Protein AF-A0A2G6C6U7-F1 (afdb_monomer)

pLDDT: mean 86.03, std 9.96, range [40.44, 96.25]

Mean predicted aligned error: 5.64 Å

Foldseek 3Di:
DDDLAPVLLVVCVCLVCVLVVCPVVLVVLLVLQQQAFDQFQAADPPQCLRSVRGSNSLLSQLLSQLQVVCVLQVADSSLLNLLSSPLCSQAFANGPLQPVVQNQCLVCQLVVLVPPDPVNSVCSVLSSCLSVVDDDDPHLSSLSSSLSSLLSCLQQNVLCVCLSLLADLVLCPPFDALNSVLCPPPVNLVLSLVLNCCVPPVVNNVVNSNSSSVSSSVSVVCVCVVVVVSPDHSRPSSVVSVVRSVSCCVRPCPPRSCCLRCVQFQVSVLSNVLLVVLCVQPNSVVSSVVRSVDHSHCVLVVSVVSPDDPVSSVSRHTDSPCSNVVSVHDGSD

Secondary structure (DSSP, 8-state):
-----HHHHHGGGSHHHHHTTT-HHHHHHHHHTTSSBSSS----SS-GGGGGGBHHHHHHHHHHHHHHHHHHHT--HHHHHHHHHHTTTTPPTTTHHHHTTT--HHHHHHHHHHTS-HHHHTTHHHHHHHHTT----S-HHHHHHHHHHHHHHHHHHHHIIIIIS-B-GGGGTT--SHHHHHHTSHHHHHHHHHHHHHHHTT--HHHHHHHHHHHHHHHHHHHHHHTTGGG--HHHHHHHHHHHHHHHIIIIIIIIIHHIIIIIIS-HHHHHHHHHHHHHHH-HHHHHHHHHH--TTTHHHHHHHTT--HHHHHTTS---TTHHHHHTS-B--

Sequence (333 aa):
MRDYSFDSLNLLAEAPTIVFASDSEVMSRIERLKRITGFATAYDENDQCFRVFARFDHVQRVAWIARQFAELIGAPVDETLKYVWLHDINRWAFSHNSEIGNYSQSEDISRYFEELPEDVAHYSSDLKSFHEKKLPGPNASYDVALAADMLAGMLEDPLMLIGGLNVSPDFLEGTEGFGVDHYCDPERIVALKELAKFLHLNGDVERFRHLFAEQFTDAFRSFTELYNVSSFESTDYYRLIAEKTEAFKQSVLRPRIFPVNNELVSNASAIKEIVKDLKQTLGEVKVRDLMLEVDDQSAPERFLAEGIDQLRVDAIKPKIDGIATALGVDPLV

Nearest PDB structures (foldseek):
  2dqb-assembly1_A  TM=5.044E-01  e=1.475E-04  Thermus thermophilus HB8
  7eiv-assembly1_C  TM=3.716E-01  e=2.438E-02  Escherichia coli K-12
  2pjq-assembly1_B  TM=4.017E-01  e=1.849E-01  Lactiplantibacillus plantarum WCFS1
  2pjq-assembly1_C  TM=3.973E-01  e=1.929E-01  Lactiplantibacillus plantarum WCFS1

Solvent-accessible surface area (backbone atoms only — not comparable to full-atom values): 17683 Å² total; per-residue (Å²): 132,86,87,78,53,68,70,63,52,58,59,43,75,55,41,62,53,69,73,53,72,65,44,66,64,64,49,54,44,48,58,44,24,56,44,19,22,66,71,40,36,46,53,57,97,85,49,68,69,46,59,76,28,11,37,37,64,52,42,39,50,20,37,48,46,21,43,57,48,15,67,70,70,69,32,57,46,73,62,17,44,49,49,35,64,54,68,66,49,78,51,39,32,40,25,72,44,46,25,69,98,71,56,48,64,46,79,48,33,54,67,62,26,70,78,43,61,73,94,57,30,72,51,28,70,59,48,25,37,53,67,67,66,64,80,85,74,97,47,59,26,56,54,36,24,50,41,17,46,49,46,39,52,46,52,42,52,58,50,44,43,31,28,69,47,31,26,35,60,72,80,54,62,95,46,60,37,72,44,49,64,55,56,63,33,76,80,44,43,56,57,41,39,54,32,19,36,28,43,79,74,66,65,35,53,68,62,23,52,52,49,49,46,52,53,46,47,51,51,50,50,52,51,40,60,76,68,46,50,92,77,53,56,82,70,52,52,42,53,52,48,53,51,52,37,51,46,25,39,67,50,34,40,60,77,52,49,45,52,46,26,38,61,58,24,19,25,24,70,46,39,40,52,51,54,53,50,43,30,74,73,63,33,62,69,53,41,53,56,48,32,62,70,39,26,34,69,53,36,57,64,51,40,44,76,72,68,48,57,67,74,58,54,60,51,36,50,43,38,67,77,61,43,16,59,76,71,74,43,61,52,54,108

Structure (mmCIF, N/CA/C/O backbone):
data_AF-A0A2G6C6U7-F1
#
_entry.id   AF-A0A2G6C6U7-F1
#
loop_
_atom_site.group_PDB
_atom_site.id
_atom_site.type_symbol
_atom_site.label_atom_id
_atom_site.label_alt_id
_atom_site.label_comp_id
_atom_site.label_asym_id
_atom_site.label_entity_id
_atom_site.label_seq_id
_atom_site.pdbx_PDB_ins_code
_atom_site.Cartn_x
_atom_site.Cartn_y
_atom_site.Cartn_z
_atom_site.occupancy
_atom_site.B_iso_or_equiv
_atom_site.auth_seq_id
_atom_site.auth_comp_id
_atom_site.auth_asym_id
_atom_site.auth_atom_id
_atom_site.pdbx_PDB_model_num
ATOM 1 N N . MET A 1 1 ? 4.374 -4.902 -29.438 1.00 40.44 1 MET A N 1
ATOM 2 C CA . MET A 1 1 ? 3.794 -3.868 -28.558 1.00 40.44 1 MET A CA 1
ATOM 3 C C . MET A 1 1 ? 3.426 -4.603 -27.281 1.00 40.44 1 MET A C 1
ATOM 5 O O . MET A 1 1 ? 2.713 -5.590 -27.401 1.00 40.44 1 MET A O 1
ATOM 9 N N . ARG A 1 2 ? 4.043 -4.282 -26.135 1.00 52.94 2 ARG A N 1
ATOM 10 C CA . ARG A 1 2 ? 3.711 -4.957 -24.867 1.00 52.94 2 ARG A CA 1
ATOM 11 C C . ARG A 1 2 ? 2.286 -4.560 -24.482 1.00 52.94 2 ARG A C 1
ATOM 13 O O . ARG A 1 2 ? 1.935 -3.392 -24.638 1.00 52.94 2 ARG A O 1
ATOM 20 N N . ASP A 1 3 ? 1.474 -5.536 -24.093 1.00 51.69 3 ASP A N 1
ATOM 21 C CA . ASP A 1 3 ? 0.102 -5.289 -23.665 1.00 51.69 3 ASP A CA 1
ATOM 22 C C . ASP A 1 3 ? 0.129 -4.769 -22.226 1.00 51.69 3 ASP A C 1
ATOM 24 O O . ASP A 1 3 ? 0.528 -5.479 -21.306 1.00 51.69 3 ASP A O 1
ATOM 28 N N . TYR A 1 4 ? -0.242 -3.502 -22.065 1.00 55.69 4 TYR A N 1
ATOM 29 C CA . TYR A 1 4 ? -0.380 -2.834 -20.776 1.00 55.69 4 TYR A CA 1
ATOM 30 C C . TYR A 1 4 ? -1.872 -2.621 -20.446 1.00 55.69 4 TYR A C 1
ATOM 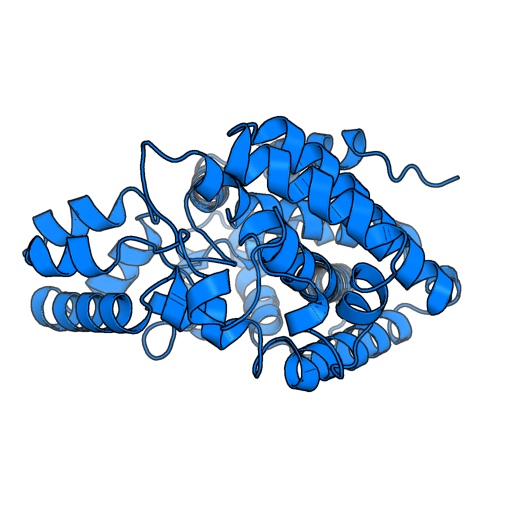32 O O . TYR A 1 4 ? -2.229 -1.628 -19.832 1.00 55.69 4 TYR A O 1
ATOM 40 N N . SER A 1 5 ? -2.785 -3.469 -20.927 1.00 58.03 5 SER A N 1
ATOM 41 C CA . SER A 1 5 ? -4.227 -3.278 -20.714 1.00 58.03 5 SER A CA 1
ATOM 42 C C . SER A 1 5 ? -4.671 -3.536 -19.267 1.00 58.03 5 SER A C 1
ATOM 44 O O . SER A 1 5 ? -4.074 -4.332 -18.543 1.00 58.03 5 SER A O 1
ATOM 46 N N . PHE A 1 6 ? -5.777 -2.906 -18.863 1.00 53.91 6 PHE A N 1
ATOM 47 C CA . PHE A 1 6 ? -6.470 -3.156 -17.591 1.00 53.91 6 PHE A CA 1
ATOM 48 C C . PHE A 1 6 ? -6.836 -4.635 -17.382 1.00 53.91 6 PHE A C 1
ATOM 50 O O . PHE A 1 6 ? -6.730 -5.158 -16.272 1.00 53.91 6 PHE A O 1
ATOM 57 N N . ASP A 1 7 ? -7.201 -5.337 -18.456 1.00 58.19 7 ASP A N 1
ATOM 58 C CA . ASP A 1 7 ? -7.536 -6.762 -18.400 1.00 58.19 7 ASP A CA 1
ATOM 59 C C . ASP A 1 7 ? -6.343 -7.602 -17.908 1.00 58.19 7 ASP A C 1
ATOM 61 O O . ASP A 1 7 ? -6.530 -8.594 -17.203 1.00 58.19 7 ASP A O 1
ATOM 65 N N . SER A 1 8 ? -5.104 -7.157 -18.163 1.00 57.31 8 SER A N 1
ATOM 66 C CA . SER A 1 8 ? -3.888 -7.799 -17.641 1.00 57.31 8 SER A CA 1
ATOM 67 C C . SER A 1 8 ? -3.679 -7.628 -16.128 1.00 57.31 8 SER A C 1
ATOM 69 O O . SER A 1 8 ? -3.072 -8.501 -15.507 1.00 57.31 8 SER A O 1
ATOM 71 N N . LEU A 1 9 ? -4.204 -6.556 -15.518 1.00 58.47 9 LEU A N 1
ATOM 72 C CA . LEU A 1 9 ? -4.188 -6.340 -14.063 1.00 58.47 9 LEU A CA 1
ATOM 73 C C . LEU A 1 9 ? -5.212 -7.243 -13.359 1.00 58.47 9 LEU A C 1
ATOM 75 O O . LEU A 1 9 ? -4.893 -7.854 -12.340 1.00 58.47 9 LEU A O 1
ATOM 79 N N . ASN A 1 10 ? -6.405 -7.409 -13.938 1.00 57.75 10 ASN A N 1
ATOM 80 C CA . ASN A 1 10 ? -7.436 -8.297 -13.388 1.00 57.75 10 ASN A CA 1
ATOM 81 C C . ASN A 1 10 ? -7.066 -9.783 -13.482 1.00 57.75 10 ASN A C 1
ATOM 83 O O . ASN A 1 10 ? -7.393 -10.546 -12.574 1.00 57.75 10 ASN A O 1
ATOM 87 N N . LEU A 1 11 ? -6.320 -10.194 -14.514 1.00 52.78 11 LEU A N 1
ATOM 88 C CA . LEU A 1 11 ? -5.792 -11.562 -14.629 1.00 52.78 11 LEU A CA 1
ATOM 89 C C . LEU A 1 11 ? -4.853 -11.948 -13.470 1.00 52.78 11 LEU A C 1
ATOM 91 O O . LEU A 1 11 ? -4.656 -13.132 -13.207 1.00 52.78 11 LEU A O 1
ATOM 95 N N . LEU A 1 12 ? -4.298 -10.972 -12.743 1.00 58.59 12 LEU A N 1
ATOM 96 C CA . LEU A 1 12 ? -3.452 -11.231 -11.577 1.00 58.59 12 LEU A CA 1
ATOM 97 C C . LEU A 1 12 ? -4.250 -11.459 -10.288 1.00 58.59 12 LEU A C 1
ATOM 99 O O . LEU A 1 12 ? -3.669 -11.911 -9.308 1.00 58.59 12 LEU A O 1
ATOM 103 N N . ALA A 1 13 ? -5.568 -11.231 -10.270 1.00 57.44 13 ALA A N 1
ATOM 104 C CA . ALA A 1 13 ? -6.419 -11.631 -9.141 1.00 57.44 13 ALA A CA 1
ATOM 105 C C . ALA A 1 13 ? -6.431 -13.156 -8.933 1.00 57.44 13 ALA A C 1
ATOM 107 O O . ALA A 1 13 ? -6.574 -13.626 -7.807 1.00 57.44 13 ALA A O 1
ATOM 108 N N . GLU A 1 14 ? -6.243 -13.916 -10.014 1.00 58.53 14 GLU A N 1
ATOM 109 C CA . GLU A 1 14 ? -6.142 -15.379 -10.009 1.00 58.53 14 GLU A CA 1
ATOM 110 C C . GLU A 1 14 ? -4.682 -15.866 -9.932 1.00 58.53 14 GLU A C 1
ATOM 112 O O . GLU A 1 14 ? -4.425 -17.056 -9.790 1.00 58.53 14 GLU A O 1
ATOM 117 N N . ALA A 1 15 ? -3.692 -14.968 -9.986 1.00 63.28 15 ALA A N 1
ATOM 118 C CA . ALA A 1 15 ? -2.283 -15.359 -9.929 1.00 63.28 15 ALA A CA 1
ATOM 119 C C . ALA A 1 15 ? -1.894 -16.118 -8.644 1.00 63.28 15 ALA A C 1
ATOM 121 O O . ALA A 1 15 ? -1.116 -17.064 -8.760 1.00 63.28 15 ALA A O 1
ATOM 122 N N . PRO A 1 16 ? -2.423 -15.807 -7.443 1.00 63.91 16 PRO A N 1
ATOM 123 C CA . PRO A 1 16 ? -2.076 -16.565 -6.243 1.00 63.91 16 PRO A CA 1
ATOM 124 C C . PRO A 1 16 ? -2.450 -18.050 -6.334 1.00 63.91 16 PRO A C 1
ATOM 126 O O . PRO A 1 16 ? -1.661 -18.907 -5.938 1.00 63.91 16 PRO A O 1
ATOM 129 N N . THR A 1 17 ? -3.613 -18.381 -6.909 1.00 61.44 17 THR A N 1
ATOM 130 C CA . THR A 1 17 ? -4.053 -19.781 -7.041 1.00 61.44 17 THR A CA 1
ATOM 131 C C . THR A 1 17 ? -3.201 -20.553 -8.045 1.00 61.44 17 THR A C 1
ATOM 133 O O . THR A 1 17 ? -2.995 -21.755 -7.875 1.00 61.44 17 THR A O 1
ATOM 136 N N . ILE A 1 18 ? -2.663 -19.858 -9.050 1.00 60.34 18 ILE A N 1
ATOM 137 C CA . ILE A 1 18 ? -1.733 -20.410 -10.040 1.00 60.34 18 ILE A CA 1
ATOM 138 C C . ILE A 1 18 ? -0.340 -20.613 -9.427 1.00 60.34 18 ILE A C 1
ATOM 140 O O . ILE A 1 18 ? 0.281 -21.649 -9.650 1.00 60.34 18 ILE A O 1
ATOM 144 N N . VAL A 1 19 ? 0.140 -19.652 -8.634 1.00 72.62 19 VAL A N 1
ATOM 145 C CA . VAL A 1 19 ? 1.506 -19.639 -8.087 1.00 72.62 19 VAL A CA 1
ATOM 146 C C . VAL A 1 19 ? 1.672 -20.583 -6.888 1.00 72.62 19 VAL A C 1
ATOM 148 O O . VAL A 1 19 ? 2.714 -21.224 -6.769 1.00 72.62 19 VAL A O 1
ATOM 151 N N . PHE A 1 20 ? 0.654 -20.711 -6.031 1.00 76.44 20 PHE A N 1
ATOM 152 C CA . PHE A 1 20 ? 0.698 -21.530 -4.806 1.00 76.44 20 PHE A CA 1
ATOM 153 C C . PHE A 1 20 ? -0.151 -22.810 -4.883 1.00 76.44 20 PHE A C 1
ATOM 155 O O . PHE A 1 20 ? -0.454 -23.417 -3.861 1.00 76.44 20 PHE A O 1
ATOM 162 N N . ALA A 1 21 ? -0.570 -23.221 -6.086 1.00 64.81 21 ALA A N 1
ATOM 163 C CA . ALA A 1 21 ? -1.226 -24.507 -6.358 1.00 64.81 21 ALA A CA 1
ATOM 164 C C . ALA A 1 21 ? -2.388 -24.891 -5.405 1.00 64.81 21 ALA A C 1
ATOM 166 O O . ALA A 1 21 ? -2.585 -26.065 -5.099 1.00 64.81 21 ALA A O 1
ATOM 167 N N . SER A 1 22 ? -3.213 -23.919 -4.997 1.00 63.62 22 SER A N 1
ATOM 168 C CA . SER A 1 22 ? -4.341 -24.091 -4.055 1.00 63.62 22 SER A CA 1
ATOM 169 C C . SER A 1 22 ? -3.969 -24.422 -2.602 1.00 63.62 22 SER A C 1
ATOM 171 O O . SER A 1 22 ? -4.806 -24.985 -1.892 1.00 63.62 22 SER A O 1
ATOM 173 N N . ASP A 1 23 ? -2.772 -24.059 -2.129 1.00 76.94 23 ASP A N 1
ATOM 174 C CA . ASP A 1 23 ? -2.468 -24.134 -0.697 1.00 76.94 23 ASP A CA 1
ATOM 175 C C . ASP A 1 23 ? -3.451 -23.264 0.103 1.00 76.94 23 ASP A C 1
ATOM 177 O O . ASP A 1 23 ? -3.427 -22.031 0.043 1.00 76.94 23 ASP A O 1
ATOM 181 N N . SER A 1 24 ? -4.367 -23.914 0.823 1.00 79.62 24 SER A N 1
ATOM 182 C CA . SER A 1 24 ? -5.481 -23.227 1.475 1.00 79.62 24 SER A CA 1
ATOM 183 C C . SER A 1 24 ? -5.023 -22.266 2.565 1.00 79.62 24 SER A C 1
ATOM 185 O O . SER A 1 24 ? -5.715 -21.285 2.833 1.00 79.62 24 SER A O 1
ATOM 187 N N . GLU A 1 25 ? -3.879 -22.536 3.195 1.00 86.06 25 GLU A N 1
ATOM 188 C CA . GLU A 1 25 ? -3.376 -21.704 4.277 1.00 86.06 25 GLU A CA 1
ATOM 189 C C . GLU A 1 25 ? -2.766 -20.418 3.727 1.00 86.06 25 GLU A C 1
ATOM 191 O O . GLU A 1 25 ? -3.212 -19.328 4.091 1.00 86.06 25 GLU A O 1
ATOM 196 N N . VAL A 1 26 ? -1.832 -20.524 2.779 1.00 88.31 26 VAL A N 1
ATOM 197 C CA . VAL A 1 26 ? -1.207 -19.356 2.132 1.00 88.31 26 VAL A CA 1
ATOM 198 C C . VAL A 1 26 ? -2.268 -18.491 1.458 1.00 88.31 26 VAL A C 1
ATOM 200 O O . VAL A 1 26 ? -2.291 -17.270 1.635 1.00 88.31 26 VAL A O 1
ATOM 203 N N . MET A 1 27 ? -3.211 -19.124 0.756 1.00 88.06 27 MET A N 1
ATOM 204 C CA . MET A 1 27 ? -4.332 -18.427 0.131 1.00 88.06 27 MET A CA 1
ATOM 205 C C . MET A 1 27 ? -5.201 -17.704 1.159 1.00 88.06 27 MET A C 1
ATOM 207 O O . MET A 1 27 ? -5.553 -16.550 0.936 1.00 88.06 27 MET A O 1
ATOM 211 N N . SER A 1 28 ? -5.502 -18.318 2.307 1.00 88.31 28 SER A N 1
ATOM 212 C CA . SER A 1 28 ? -6.254 -17.646 3.372 1.00 88.31 28 SER A CA 1
ATOM 213 C C . SER A 1 28 ? -5.522 -16.415 3.912 1.00 88.31 28 SER A C 1
ATOM 215 O O . SER A 1 28 ? -6.171 -15.422 4.247 1.00 88.31 28 SER A O 1
ATOM 217 N N . ARG A 1 29 ? -4.186 -16.450 4.008 1.00 90.38 29 ARG A N 1
ATOM 218 C CA . ARG A 1 29 ? -3.394 -15.292 4.450 1.00 90.38 29 ARG A CA 1
ATOM 219 C C . ARG A 1 29 ? -3.366 -14.182 3.395 1.00 90.38 29 ARG A C 1
ATOM 221 O O . ARG A 1 29 ? -3.512 -13.016 3.750 1.00 90.38 29 ARG A O 1
ATOM 228 N N . ILE A 1 30 ? -3.253 -14.530 2.112 1.00 91.25 30 ILE A N 1
ATOM 229 C CA . ILE A 1 30 ? -3.336 -13.570 0.997 1.00 91.25 30 ILE A CA 1
ATOM 230 C C . ILE A 1 30 ? -4.731 -12.932 0.926 1.00 91.25 30 ILE A C 1
ATOM 232 O O . ILE A 1 30 ? -4.851 -11.716 0.790 1.00 91.25 30 ILE A O 1
ATOM 236 N N . GLU A 1 31 ? -5.797 -13.721 1.068 1.00 89.12 31 GLU A N 1
ATOM 237 C CA . GLU A 1 31 ? -7.180 -13.231 1.053 1.00 89.12 31 GLU A CA 1
ATOM 238 C C . GLU A 1 31 ? -7.457 -12.232 2.185 1.00 89.12 31 GLU A C 1
ATOM 240 O O . GLU A 1 31 ? -8.196 -11.266 1.980 1.00 89.12 31 GLU A O 1
ATOM 245 N N . ARG A 1 32 ? -6.804 -12.387 3.347 1.00 91.12 32 ARG A N 1
ATOM 246 C CA . ARG A 1 32 ? -6.883 -11.416 4.452 1.00 91.12 32 ARG A CA 1
ATOM 247 C C . ARG A 1 32 ? -6.466 -10.007 4.018 1.00 91.12 32 ARG A C 1
ATOM 249 O O . ARG A 1 32 ? -7.051 -9.029 4.477 1.00 91.12 32 ARG A O 1
ATOM 256 N N . LEU A 1 33 ? -5.527 -9.875 3.075 1.00 91.88 33 LEU A N 1
ATOM 257 C CA . LEU A 1 33 ? -5.077 -8.573 2.562 1.00 91.88 33 LEU A CA 1
ATOM 258 C C . LEU A 1 33 ? -6.185 -7.784 1.849 1.00 91.88 33 LEU A C 1
ATOM 260 O O . LEU A 1 33 ? -6.053 -6.573 1.683 1.00 91.88 33 LEU A O 1
ATOM 264 N N . LYS A 1 34 ? -7.294 -8.425 1.448 1.00 89.50 34 LYS A N 1
ATOM 265 C CA . LYS A 1 34 ? -8.469 -7.725 0.892 1.00 89.50 34 LYS A CA 1
ATOM 266 C C . LYS A 1 34 ? -9.193 -6.871 1.931 1.00 89.50 34 LYS A C 1
ATOM 268 O O . LYS A 1 34 ? -10.004 -6.026 1.562 1.00 89.50 34 LYS A O 1
ATOM 273 N N . ARG A 1 35 ? -8.929 -7.123 3.214 1.00 90.56 35 ARG A N 1
ATOM 274 C CA . ARG A 1 35 ? -9.558 -6.466 4.364 1.00 90.56 35 ARG A CA 1
ATOM 275 C C . ARG A 1 35 ? -8.549 -5.793 5.292 1.00 90.56 35 ARG A C 1
ATOM 277 O O . ARG A 1 35 ? -8.941 -5.262 6.322 1.00 90.56 35 ARG A O 1
ATOM 284 N N . ILE A 1 36 ? -7.269 -5.800 4.924 1.00 90.88 36 ILE A N 1
ATOM 285 C CA . ILE A 1 36 ? -6.238 -4.984 5.565 1.00 90.88 36 ILE A CA 1
ATOM 286 C C . ILE A 1 36 ? -5.956 -3.809 4.646 1.00 90.88 36 ILE A C 1
ATOM 288 O O . ILE A 1 36 ? -5.621 -3.994 3.475 1.00 90.88 36 ILE A O 1
ATOM 292 N N . THR A 1 37 ? -6.081 -2.599 5.166 1.00 88.69 37 THR A N 1
ATOM 293 C CA . THR A 1 37 ? -5.846 -1.379 4.399 1.00 88.69 37 THR A CA 1
ATOM 294 C C . THR A 1 37 ? -4.407 -0.891 4.561 1.00 88.69 37 THR A C 1
ATOM 296 O O . THR A 1 37 ? -3.745 -1.130 5.576 1.00 88.69 37 THR A O 1
ATOM 299 N N . GLY A 1 38 ? -3.875 -0.271 3.503 1.00 77.12 38 GLY A N 1
ATOM 300 C CA . GLY A 1 38 ? -2.462 0.099 3.407 1.00 77.12 38 GLY A CA 1
ATOM 301 C C . GLY A 1 38 ? -2.181 1.593 3.324 1.00 77.12 38 GLY A C 1
ATOM 302 O O . GLY A 1 38 ? -1.281 2.072 4.014 1.00 77.12 38 GLY A O 1
ATOM 303 N N . PHE A 1 39 ? -2.946 2.304 2.489 1.00 79.69 39 PHE A N 1
ATOM 304 C CA . PHE A 1 39 ? -2.765 3.736 2.227 1.00 79.69 39 PHE A CA 1
ATOM 305 C C . PHE A 1 39 ? -3.598 4.640 3.134 1.00 79.69 39 PHE A C 1
ATOM 307 O O . PHE A 1 39 ? -3.173 5.740 3.431 1.00 79.69 39 PHE A O 1
ATOM 314 N N . ALA A 1 40 ? -4.782 4.215 3.551 1.00 77.00 40 ALA A N 1
ATOM 315 C CA . ALA A 1 40 ? -5.603 4.912 4.527 1.00 77.00 40 ALA A CA 1
ATOM 316 C C . ALA A 1 40 ? -6.231 3.835 5.394 1.00 77.00 40 ALA A C 1
ATOM 318 O O . ALA A 1 40 ? -6.847 2.923 4.846 1.00 77.00 40 ALA A O 1
ATOM 319 N N . THR A 1 41 ? -6.030 3.895 6.711 1.00 72.44 41 THR A N 1
ATOM 320 C CA . THR A 1 41 ? -6.641 2.927 7.614 1.00 72.44 41 THR A CA 1
ATOM 321 C C . THR A 1 41 ? -8.128 3.166 7.687 1.00 72.44 41 THR A C 1
ATOM 323 O O . THR A 1 41 ? -8.578 4.259 8.027 1.00 72.44 41 THR A O 1
ATOM 326 N N . ALA A 1 42 ? -8.873 2.125 7.360 1.00 69.00 42 ALA A N 1
ATOM 327 C CA . ALA A 1 42 ? -10.241 2.275 6.950 1.00 69.00 42 ALA A CA 1
ATOM 328 C C . ALA A 1 42 ? -11.035 1.019 7.293 1.00 69.00 42 ALA A C 1
ATOM 330 O O . ALA A 1 42 ? -10.707 -0.073 6.831 1.00 69.00 42 ALA A O 1
ATOM 331 N N . TYR A 1 43 ? -12.086 1.174 8.094 1.00 73.12 43 TYR A N 1
ATOM 332 C CA . TYR A 1 43 ? -13.032 0.097 8.334 1.00 73.12 43 TYR A CA 1
ATOM 333 C C . TYR A 1 43 ? -14.448 0.663 8.501 1.00 73.12 43 TYR A C 1
ATOM 335 O O . TYR A 1 43 ? -14.711 1.512 9.351 1.00 73.12 43 TYR A O 1
ATOM 343 N N . ASP A 1 44 ? -15.347 0.184 7.651 1.00 70.44 44 ASP A N 1
ATOM 344 C CA . ASP A 1 44 ? -16.802 0.251 7.776 1.00 70.44 44 ASP A CA 1
ATOM 345 C C . ASP A 1 44 ? -17.345 -0.854 6.867 1.00 70.44 44 ASP A C 1
ATOM 347 O O . ASP A 1 44 ? -16.883 -1.037 5.739 1.00 70.44 44 ASP A O 1
ATOM 351 N N . GLU A 1 45 ? -18.296 -1.628 7.367 1.00 61.50 45 GLU A N 1
ATOM 352 C CA . GLU A 1 45 ? -18.964 -2.668 6.586 1.00 61.50 45 GLU A CA 1
ATOM 353 C C . GLU A 1 45 ? -19.932 -2.083 5.542 1.00 61.50 45 GLU A C 1
ATOM 355 O O . GLU A 1 45 ? -20.266 -2.752 4.563 1.00 61.50 45 GLU A O 1
ATOM 360 N N . ASN A 1 46 ? -20.353 -0.829 5.728 1.00 67.50 46 ASN A N 1
ATOM 361 C CA . ASN A 1 46 ? -21.342 -0.154 4.891 1.00 67.50 46 ASN A CA 1
ATOM 362 C C . ASN A 1 46 ? -20.720 0.764 3.832 1.00 67.50 46 ASN A C 1
ATOM 364 O O . ASN A 1 46 ? -21.399 1.110 2.864 1.00 67.50 46 ASN A O 1
ATOM 368 N N . ASP A 1 47 ? -19.447 1.134 3.980 1.00 70.94 47 ASP A N 1
ATOM 369 C CA . ASP A 1 47 ? -18.743 1.992 3.030 1.00 70.94 47 ASP A CA 1
ATOM 370 C C . ASP A 1 47 ? -17.759 1.171 2.189 1.00 70.94 47 ASP A C 1
ATOM 372 O O . ASP A 1 47 ? -16.674 0.757 2.606 1.00 70.94 47 ASP A O 1
ATOM 376 N N . GLN A 1 48 ? -18.164 0.924 0.948 1.00 68.31 48 GLN A N 1
ATOM 377 C CA . GLN A 1 48 ? -17.371 0.150 0.004 1.00 68.31 48 GLN A CA 1
ATOM 378 C C . GLN A 1 48 ? -16.130 0.905 -0.485 1.00 68.31 48 GLN A C 1
ATOM 380 O O . GLN A 1 48 ? -15.233 0.259 -1.036 1.00 68.31 48 GLN A O 1
ATOM 385 N N . CYS A 1 49 ? -16.037 2.223 -0.267 1.00 67.06 49 CYS A N 1
ATOM 386 C CA . CYS A 1 49 ? -14.888 3.026 -0.677 1.00 67.06 49 CYS A CA 1
ATOM 387 C C . CYS A 1 49 ? -13.607 2.534 -0.007 1.00 67.06 49 CYS A C 1
ATOM 389 O O . CYS A 1 49 ? -12.543 2.571 -0.611 1.00 67.06 49 CYS A O 1
ATOM 391 N N . PHE A 1 50 ? -13.700 1.946 1.185 1.00 72.75 50 PHE A N 1
ATOM 392 C CA . PHE A 1 50 ? -12.554 1.373 1.884 1.00 72.75 50 PHE A CA 1
ATOM 393 C C . PHE A 1 50 ? -11.878 0.212 1.145 1.00 72.75 50 PHE A C 1
ATOM 395 O O . PHE A 1 50 ? -10.681 -0.018 1.323 1.00 72.75 50 PHE A O 1
ATOM 402 N N . ARG A 1 51 ? -12.595 -0.469 0.239 1.00 76.69 51 ARG A N 1
ATOM 403 C CA . ARG A 1 51 ? -12.022 -1.539 -0.593 1.00 76.69 51 ARG A CA 1
ATOM 404 C C . ARG A 1 51 ? -10.936 -1.029 -1.539 1.00 76.69 51 ARG A C 1
ATOM 406 O O . ARG A 1 51 ? -10.108 -1.830 -1.954 1.00 76.69 51 ARG A O 1
ATOM 413 N N . VAL A 1 52 ? -10.911 0.269 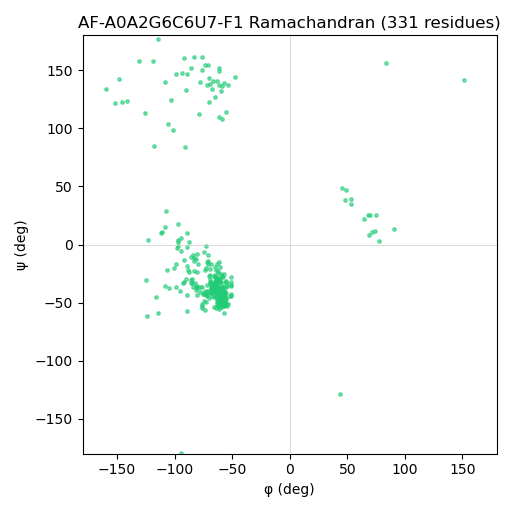-1.861 1.00 84.38 52 VAL A N 1
ATOM 414 C CA . VAL A 1 52 ? -9.888 0.842 -2.752 1.00 84.38 52 VAL A CA 1
ATOM 415 C C . VAL A 1 52 ? -8.519 0.958 -2.079 1.00 84.38 52 VAL A C 1
ATOM 417 O O . VAL A 1 52 ? -7.502 0.972 -2.764 1.00 84.38 52 VAL A O 1
ATOM 420 N N . PHE A 1 53 ? -8.475 0.988 -0.742 1.00 87.69 53 PHE A N 1
ATOM 421 C CA . PHE A 1 53 ? -7.236 1.090 0.039 1.00 87.69 53 PHE A CA 1
ATOM 422 C C . PHE A 1 53 ? -6.689 -0.269 0.485 1.00 87.69 53 PHE A C 1
ATOM 424 O O . PHE A 1 53 ? -5.729 -0.319 1.262 1.00 87.69 53 PHE A O 1
ATOM 431 N N . ALA A 1 54 ? -7.299 -1.366 0.029 1.00 89.75 54 ALA A N 1
ATOM 432 C CA . ALA A 1 54 ? -6.897 -2.713 0.396 1.00 89.75 54 ALA A CA 1
ATOM 433 C C . ALA A 1 54 ? -5.454 -3.004 -0.042 1.00 89.75 54 ALA A C 1
ATOM 435 O O . ALA A 1 54 ? -5.046 -2.716 -1.171 1.00 89.75 54 ALA A O 1
ATOM 436 N N . ARG A 1 55 ? -4.691 -3.649 0.843 1.00 92.00 55 ARG A N 1
ATOM 437 C CA . ARG A 1 55 ? -3.331 -4.125 0.562 1.00 92.00 55 ARG A CA 1
ATOM 438 C C . ARG A 1 55 ? -3.305 -5.114 -0.594 1.00 92.00 55 ARG A C 1
ATOM 440 O O . ARG A 1 55 ? -2.351 -5.117 -1.360 1.00 92.00 55 ARG A O 1
ATOM 447 N N . PHE A 1 56 ? -4.362 -5.905 -0.764 1.00 91.50 56 PHE A N 1
ATOM 448 C CA . PHE A 1 56 ? -4.484 -6.815 -1.901 1.00 91.50 56 PHE A CA 1
ATOM 449 C C . PHE A 1 56 ? -4.372 -6.086 -3.249 1.00 91.50 56 PHE A C 1
ATOM 451 O O . PHE A 1 56 ? -3.593 -6.507 -4.103 1.00 91.50 56 PHE A O 1
ATOM 458 N N . ASP A 1 57 ? -5.072 -4.959 -3.415 1.00 90.00 57 ASP A N 1
ATOM 459 C CA . ASP A 1 57 ? -5.050 -4.185 -4.661 1.00 90.00 57 ASP A CA 1
ATOM 460 C C . ASP A 1 57 ? -3.643 -3.592 -4.912 1.00 90.00 57 ASP A C 1
ATOM 462 O O . ASP A 1 57 ? -3.190 -3.522 -6.056 1.00 90.00 57 ASP A O 1
ATOM 466 N N . HIS A 1 58 ? -2.913 -3.220 -3.850 1.00 93.62 58 HIS A N 1
ATOM 467 C CA . HIS A 1 58 ? -1.493 -2.846 -3.932 1.00 93.62 58 HIS A CA 1
ATOM 468 C C . HIS A 1 58 ? -0.628 -4.015 -4.423 1.00 93.62 58 HIS A C 1
ATOM 470 O O . HIS A 1 58 ? 0.065 -3.881 -5.430 1.00 93.62 58 HIS A O 1
ATOM 476 N N . VAL A 1 59 ? -0.720 -5.189 -3.787 1.00 94.06 59 VAL A N 1
ATOM 477 C CA . VAL A 1 59 ? 0.069 -6.374 -4.170 1.00 94.06 59 VAL A CA 1
ATOM 478 C C . VAL A 1 59 ? -0.189 -6.774 -5.629 1.00 94.06 59 VAL A C 1
ATOM 480 O O . VAL A 1 59 ? 0.749 -7.138 -6.336 1.00 94.06 59 VAL A O 1
ATOM 483 N N . GLN A 1 60 ? -1.420 -6.634 -6.133 1.00 92.25 60 GLN A N 1
ATOM 484 C CA . GLN A 1 60 ? -1.727 -6.858 -7.552 1.00 92.25 60 GLN A CA 1
ATOM 485 C C . GLN A 1 60 ? -0.984 -5.895 -8.485 1.00 92.25 60 GLN A C 1
ATOM 487 O O . GLN A 1 60 ? -0.449 -6.316 -9.514 1.00 92.25 60 GLN A O 1
ATOM 492 N N . ARG A 1 61 ? -0.922 -4.606 -8.136 1.00 93.44 61 ARG A N 1
ATOM 493 C CA . ARG A 1 61 ? -0.174 -3.605 -8.910 1.00 93.44 61 ARG A CA 1
ATOM 494 C C . ARG A 1 61 ? 1.330 -3.862 -8.860 1.00 93.44 61 ARG A C 1
ATOM 496 O O . ARG A 1 61 ? 1.990 -3.780 -9.898 1.00 93.44 61 ARG A O 1
ATOM 503 N N . VAL A 1 62 ? 1.857 -4.259 -7.700 1.00 95.38 62 VAL A N 1
ATOM 504 C CA . VAL A 1 62 ? 3.249 -4.713 -7.562 1.00 95.38 62 VAL A CA 1
ATOM 505 C C . VAL A 1 62 ? 3.504 -5.925 -8.456 1.00 95.38 62 VAL A C 1
ATOM 507 O O . VAL A 1 62 ? 4.482 -5.936 -9.198 1.00 95.38 62 VAL A O 1
ATOM 510 N N . ALA A 1 63 ? 2.610 -6.917 -8.459 1.00 94.19 63 ALA A N 1
ATOM 511 C CA . ALA A 1 63 ? 2.745 -8.132 -9.265 1.00 94.19 63 ALA A CA 1
ATOM 512 C C . ALA A 1 63 ? 2.767 -7.810 -10.760 1.00 94.19 63 ALA A C 1
ATOM 514 O O . ALA A 1 63 ? 3.560 -8.379 -11.514 1.00 94.19 63 ALA A O 1
ATOM 515 N N . TRP A 1 64 ? 1.939 -6.854 -11.180 1.00 93.56 64 TRP A N 1
ATOM 516 C CA . TRP A 1 64 ? 1.915 -6.379 -12.554 1.00 93.56 64 TRP A CA 1
ATOM 517 C C . TRP A 1 64 ? 3.241 -5.727 -12.953 1.00 93.56 64 TRP A C 1
ATOM 519 O O . TRP A 1 64 ? 3.838 -6.152 -13.943 1.00 93.56 64 TRP A O 1
ATOM 529 N N . ILE A 1 65 ? 3.754 -4.773 -12.163 1.00 94.00 65 ILE A N 1
ATOM 530 C CA . ILE A 1 65 ? 5.060 -4.141 -12.426 1.00 94.00 65 ILE A CA 1
ATOM 531 C C . ILE A 1 65 ? 6.173 -5.196 -12.439 1.00 94.00 65 ILE A C 1
ATOM 533 O O . ILE A 1 65 ? 6.995 -5.230 -13.358 1.00 94.00 65 ILE A O 1
ATOM 537 N N . ALA A 1 66 ? 6.184 -6.079 -11.441 1.00 93.62 66 ALA A N 1
ATOM 538 C CA . ALA A 1 66 ? 7.210 -7.096 -11.274 1.00 93.62 66 ALA A CA 1
ATOM 539 C C . ALA A 1 66 ? 7.250 -8.057 -12.464 1.00 93.62 66 ALA A C 1
ATOM 541 O O . ALA A 1 66 ? 8.332 -8.376 -12.949 1.00 93.62 66 ALA A O 1
ATOM 542 N N . ARG A 1 67 ? 6.091 -8.455 -13.002 1.00 93.00 67 ARG A N 1
ATOM 543 C CA . ARG A 1 67 ? 6.014 -9.252 -14.231 1.00 93.00 67 ARG A CA 1
ATOM 544 C C . ARG A 1 67 ? 6.628 -8.518 -15.424 1.00 93.00 67 ARG A C 1
ATOM 546 O O . ARG A 1 67 ? 7.445 -9.108 -16.127 1.00 93.00 67 ARG A O 1
ATOM 553 N N . GLN A 1 68 ? 6.287 -7.243 -15.633 1.00 90.12 68 GLN A N 1
ATOM 554 C CA . GLN A 1 68 ? 6.839 -6.452 -16.745 1.00 90.12 68 GLN A CA 1
ATOM 555 C C . GLN A 1 68 ? 8.367 -6.337 -16.660 1.00 90.12 68 GLN A C 1
ATOM 557 O O . GLN A 1 68 ? 9.062 -6.449 -17.674 1.00 90.12 68 GLN A O 1
ATOM 562 N N . PHE A 1 69 ? 8.902 -6.126 -15.456 1.00 89.94 69 PHE A N 1
ATOM 563 C CA . PHE A 1 69 ? 10.344 -6.060 -15.233 1.00 89.94 69 PHE A CA 1
ATOM 564 C C . PHE A 1 69 ? 11.020 -7.422 -15.344 1.00 89.94 69 PHE A C 1
ATOM 566 O O . PHE A 1 69 ? 12.050 -7.510 -16.009 1.00 89.94 69 PHE A O 1
ATOM 573 N N . ALA A 1 70 ? 10.437 -8.484 -14.789 1.00 91.06 70 ALA A N 1
ATOM 574 C CA . ALA A 1 70 ? 10.972 -9.836 -14.902 1.00 91.06 70 ALA A CA 1
ATOM 575 C C . ALA A 1 70 ? 11.076 -10.275 -16.369 1.00 91.06 70 ALA A C 1
ATOM 577 O O . ALA A 1 70 ? 12.134 -10.734 -16.795 1.00 91.06 70 ALA A O 1
ATOM 578 N N . GLU A 1 71 ? 10.033 -10.041 -17.170 1.00 90.00 71 GLU A N 1
ATOM 579 C CA . GLU A 1 71 ? 10.042 -10.308 -18.614 1.00 90.00 71 GLU A CA 1
ATOM 580 C C . GLU A 1 71 ? 11.070 -9.441 -19.363 1.00 90.00 71 GLU A C 1
ATOM 582 O O . GLU A 1 71 ? 11.706 -9.911 -20.307 1.00 90.00 71 GLU A O 1
ATOM 587 N N . LEU A 1 72 ? 11.259 -8.181 -18.953 1.00 85.88 72 LEU A N 1
ATOM 588 C CA . LEU A 1 72 ? 12.234 -7.277 -19.567 1.00 85.88 72 LEU A CA 1
ATOM 589 C C . LEU A 1 72 ? 13.681 -7.720 -19.319 1.00 85.88 72 LEU A C 1
ATOM 591 O O . LEU A 1 72 ? 14.482 -7.671 -20.249 1.00 85.88 72 LEU A O 1
ATOM 595 N N . ILE A 1 73 ? 14.011 -8.123 -18.091 1.00 84.38 73 ILE A N 1
ATOM 596 C CA . ILE A 1 73 ? 15.392 -8.440 -17.696 1.00 84.38 73 ILE A CA 1
ATOM 597 C C . ILE A 1 73 ? 15.708 -9.942 -17.738 1.00 84.38 73 ILE A C 1
ATOM 599 O O . ILE A 1 73 ? 16.839 -10.339 -17.465 1.00 84.38 73 ILE A O 1
ATOM 603 N N . GLY A 1 74 ? 14.721 -10.783 -18.057 1.00 88.19 74 GLY A N 1
ATOM 604 C CA . GLY A 1 74 ? 14.861 -12.239 -18.096 1.00 88.19 74 GLY A CA 1
ATOM 605 C C . GLY A 1 74 ? 14.911 -12.908 -16.718 1.00 88.19 74 GLY A C 1
ATOM 606 O O . GLY A 1 74 ? 15.493 -13.985 -16.594 1.00 88.19 74 GLY A O 1
ATOM 607 N N . ALA A 1 75 ? 14.331 -12.293 -15.682 1.00 90.19 75 ALA A N 1
ATOM 608 C CA . ALA A 1 75 ? 14.192 -12.932 -14.374 1.00 90.19 75 ALA A CA 1
ATOM 609 C C . ALA A 1 75 ? 13.048 -13.972 -14.388 1.00 90.19 75 ALA A C 1
ATOM 611 O O . ALA A 1 75 ? 12.073 -13.800 -15.127 1.00 90.19 75 ALA A O 1
ATOM 612 N N . PRO A 1 76 ? 13.122 -15.043 -13.577 1.00 92.75 76 PRO A N 1
ATOM 613 C CA . PRO A 1 76 ? 12.032 -16.011 -13.460 1.00 92.75 76 PRO A CA 1
ATOM 614 C C . PRO A 1 76 ? 10.741 -15.365 -12.929 1.00 92.75 76 PRO A C 1
ATOM 616 O O . PRO A 1 76 ? 10.661 -15.003 -11.756 1.00 92.75 76 PRO A O 1
ATOM 619 N N . VAL A 1 77 ? 9.727 -15.240 -13.794 1.00 91.06 77 VAL A N 1
ATOM 620 C CA . VAL A 1 77 ? 8.453 -14.559 -13.492 1.00 91.06 77 VAL A CA 1
ATOM 621 C C . VAL A 1 77 ? 7.722 -15.213 -12.319 1.00 91.06 77 VAL A C 1
ATOM 623 O O . VAL A 1 77 ? 7.370 -14.515 -11.375 1.00 91.06 77 VAL A O 1
ATOM 626 N N . ASP A 1 78 ? 7.532 -16.534 -12.341 1.00 91.00 78 ASP A N 1
ATOM 627 C CA . ASP A 1 78 ? 6.787 -17.243 -11.288 1.00 91.00 78 ASP A CA 1
ATOM 628 C C . ASP A 1 78 ? 7.432 -17.051 -9.910 1.00 91.00 78 ASP A C 1
ATOM 630 O O . ASP A 1 78 ? 6.750 -16.801 -8.919 1.00 91.00 78 ASP A O 1
ATOM 634 N N . GLU A 1 79 ? 8.762 -17.098 -9.860 1.00 92.19 79 GLU A N 1
ATOM 635 C CA . GLU A 1 79 ? 9.530 -16.896 -8.633 1.00 92.19 79 GLU A CA 1
ATOM 636 C C . GLU A 1 79 ? 9.449 -15.447 -8.140 1.00 92.19 79 GLU A C 1
ATOM 638 O O . GLU A 1 79 ? 9.244 -15.197 -6.955 1.00 92.19 79 GLU A O 1
ATOM 643 N N . THR A 1 80 ? 9.537 -14.474 -9.051 1.00 93.12 80 THR A N 1
ATOM 644 C CA . THR A 1 80 ? 9.318 -13.057 -8.736 1.00 93.12 80 THR A CA 1
ATOM 645 C C . THR A 1 80 ? 7.928 -12.835 -8.146 1.00 93.12 80 THR A C 1
ATOM 647 O O . THR A 1 80 ? 7.789 -12.136 -7.143 1.00 93.12 80 THR A O 1
ATOM 650 N N . LEU A 1 81 ? 6.896 -13.443 -8.733 1.00 93.56 81 LEU A N 1
ATOM 651 C CA . LEU A 1 81 ? 5.526 -13.299 -8.254 1.00 93.56 81 LEU A CA 1
ATOM 652 C C . LEU A 1 81 ? 5.335 -13.893 -6.855 1.00 93.56 81 LEU A C 1
ATOM 654 O O . LEU A 1 81 ? 4.587 -13.314 -6.071 1.00 93.56 81 LEU A O 1
ATOM 658 N N . LYS A 1 82 ? 6.038 -14.973 -6.488 1.00 92.88 82 LYS A N 1
ATOM 659 C CA . LYS A 1 82 ? 6.011 -15.480 -5.104 1.00 92.88 82 LYS A CA 1
ATOM 660 C C . LYS A 1 82 ? 6.521 -14.447 -4.108 1.00 92.88 82 LYS A C 1
ATOM 662 O O . LYS A 1 82 ? 5.830 -14.186 -3.128 1.00 92.88 82 LYS A O 1
ATOM 667 N N . TYR A 1 83 ? 7.666 -13.808 -4.372 1.00 94.25 83 TYR A N 1
ATOM 668 C CA . TYR A 1 83 ? 8.158 -12.724 -3.511 1.00 94.25 83 TYR A CA 1
ATOM 669 C C . TYR A 1 83 ? 7.124 -11.612 -3.368 1.00 94.25 83 TYR A C 1
ATOM 671 O O . TYR A 1 83 ? 6.864 -11.161 -2.258 1.00 94.25 83 TYR A O 1
ATOM 679 N N . VAL A 1 84 ? 6.495 -11.212 -4.474 1.00 95.31 84 VAL A N 1
ATOM 680 C CA . VAL A 1 84 ? 5.469 -10.168 -4.454 1.00 95.31 84 VAL A CA 1
ATOM 681 C C . VAL A 1 84 ? 4.266 -10.562 -3.600 1.00 95.31 84 VAL A C 1
ATOM 683 O O . VAL A 1 84 ? 3.850 -9.780 -2.754 1.00 95.31 84 VAL A O 1
ATOM 686 N N . TRP A 1 85 ? 3.702 -11.755 -3.766 1.00 94.31 85 TRP A N 1
ATOM 687 C CA . TRP A 1 85 ? 2.525 -12.159 -2.988 1.00 94.31 85 TRP A CA 1
ATOM 688 C C . TRP A 1 85 ? 2.822 -12.379 -1.503 1.00 94.31 85 TRP A C 1
ATOM 690 O O . TRP A 1 85 ? 1.938 -12.210 -0.665 1.00 94.31 85 TRP A O 1
ATOM 700 N N . LEU A 1 86 ? 4.066 -12.725 -1.174 1.00 94.25 86 LEU A N 1
ATOM 701 C CA . LEU A 1 86 ? 4.495 -12.984 0.194 1.00 94.25 86 LEU A CA 1
ATOM 702 C C . LEU A 1 86 ? 4.992 -11.731 0.927 1.00 94.25 86 LEU A C 1
ATOM 704 O O . LEU A 1 86 ? 5.034 -11.751 2.154 1.00 94.25 86 LEU A O 1
ATOM 708 N N . HIS A 1 87 ? 5.359 -10.646 0.234 1.00 94.31 87 HIS A N 1
ATOM 709 C CA . HIS A 1 87 ? 6.035 -9.521 0.893 1.00 94.31 87 HIS A CA 1
ATOM 710 C C . HIS A 1 87 ? 5.175 -8.806 1.938 1.00 94.31 87 HIS A C 1
ATOM 712 O O . HIS A 1 87 ? 5.718 -8.327 2.916 1.00 94.31 87 HIS A O 1
ATOM 718 N N . ASP A 1 88 ? 3.854 -8.741 1.784 1.00 94.25 88 ASP A N 1
ATOM 719 C CA . ASP A 1 88 ? 2.976 -8.037 2.732 1.00 94.25 88 ASP A CA 1
ATOM 720 C C . ASP A 1 88 ? 2.065 -8.996 3.526 1.00 94.25 88 ASP A C 1
ATOM 722 O O . ASP A 1 88 ? 1.183 -8.567 4.267 1.00 94.25 88 ASP A O 1
ATOM 726 N N . ILE A 1 89 ? 2.297 -10.311 3.433 1.00 92.94 89 ILE A N 1
ATOM 727 C CA . ILE A 1 89 ? 1.417 -11.347 4.005 1.00 92.94 89 ILE A CA 1
ATOM 728 C C . ILE A 1 89 ? 1.360 -11.331 5.544 1.00 92.94 89 ILE A C 1
ATOM 730 O O . ILE A 1 89 ? 0.358 -11.717 6.149 1.00 92.94 89 ILE A O 1
ATOM 734 N N . ASN A 1 90 ? 2.422 -10.846 6.194 1.00 93.81 90 ASN A N 1
ATOM 735 C CA . ASN A 1 90 ? 2.555 -10.793 7.651 1.00 93.81 90 ASN A CA 1
ATOM 736 C C . ASN A 1 90 ? 2.190 -9.424 8.257 1.00 93.81 90 ASN A C 1
ATOM 738 O O . ASN A 1 90 ? 2.597 -9.136 9.385 1.00 93.81 90 ASN A O 1
ATOM 742 N N . ARG A 1 91 ? 1.465 -8.570 7.522 1.00 93.88 91 ARG A N 1
ATOM 743 C CA . ARG A 1 91 ? 0.935 -7.298 8.036 1.00 93.88 91 ARG A CA 1
ATOM 744 C C . ARG A 1 91 ? -0.073 -7.528 9.160 1.00 93.88 91 ARG A C 1
ATOM 746 O O . ARG A 1 91 ? -0.909 -8.435 9.067 1.00 93.88 91 ARG A O 1
ATOM 753 N N . TRP A 1 92 ? -0.015 -6.673 10.180 1.00 94.62 92 TRP A N 1
ATOM 754 C CA . TRP A 1 92 ? -1.077 -6.557 11.186 1.00 94.62 92 TRP A CA 1
ATOM 755 C C . TRP A 1 92 ? -2.307 -5.845 10.611 1.00 94.62 92 TRP A C 1
ATOM 757 O O . TRP A 1 92 ? -2.178 -5.012 9.709 1.00 94.62 92 TRP A O 1
ATOM 767 N N 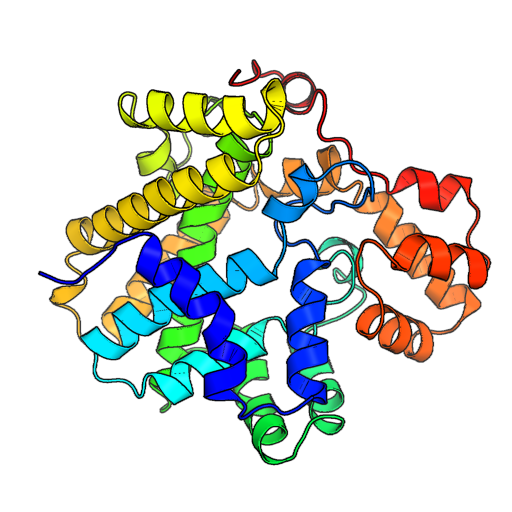. ALA A 1 93 ? -3.489 -6.108 11.180 1.00 92.25 93 ALA A N 1
ATOM 768 C CA . ALA A 1 93 ? -4.645 -5.229 10.982 1.00 92.25 93 ALA A CA 1
ATOM 769 C C . ALA A 1 93 ? -4.279 -3.781 11.336 1.00 92.25 93 ALA A C 1
ATOM 771 O O . ALA A 1 93 ? -3.616 -3.540 12.341 1.00 92.25 93 ALA A O 1
ATOM 772 N N . PHE A 1 94 ? -4.716 -2.830 10.514 1.00 90.31 94 PHE A N 1
ATOM 773 C CA . PHE A 1 94 ? -4.366 -1.409 10.534 1.00 90.31 94 PHE A CA 1
ATOM 774 C C . PHE A 1 94 ? -2.913 -1.075 10.140 1.00 90.31 94 PHE A C 1
ATOM 776 O O . PHE A 1 94 ? -2.501 0.090 10.218 1.00 90.31 94 PHE A O 1
ATOM 783 N N . SER A 1 95 ? -2.147 -2.061 9.654 1.00 89.38 95 SER A N 1
ATOM 784 C CA . SER A 1 95 ? -0.812 -1.916 9.058 1.00 89.38 95 SER A CA 1
ATOM 785 C C . SER A 1 95 ? 0.102 -0.962 9.854 1.00 89.38 95 SER A C 1
ATOM 787 O O . SER A 1 95 ? 0.253 -1.072 11.071 1.00 89.38 95 SER A O 1
ATOM 789 N N . HIS A 1 96 ? 0.713 0.023 9.186 1.00 86.56 96 HIS A N 1
ATOM 790 C CA . HIS A 1 96 ? 1.688 0.941 9.770 1.00 86.56 96 HIS A CA 1
ATOM 791 C C . HIS A 1 96 ? 1.210 1.608 11.070 1.00 86.56 96 HIS A C 1
ATOM 793 O O . HIS A 1 96 ? 2.022 1.848 11.965 1.00 86.56 96 HIS A O 1
ATOM 799 N N . ASN A 1 97 ? -0.091 1.873 11.217 1.00 89.31 97 ASN A N 1
ATOM 800 C CA . ASN A 1 97 ? -0.620 2.586 12.377 1.00 89.31 97 ASN A CA 1
ATOM 801 C C . ASN A 1 97 ? -0.596 1.749 13.658 1.00 89.31 97 ASN A C 1
ATOM 803 O O . ASN A 1 97 ? -0.319 2.293 14.729 1.00 89.31 97 ASN A O 1
ATOM 807 N N . SER A 1 98 ? -0.806 0.437 13.557 1.00 91.25 98 SER A N 1
ATOM 808 C CA . SER A 1 98 ? -0.651 -0.490 14.680 1.00 91.25 98 SER A CA 1
ATOM 809 C C . SER A 1 98 ? 0.787 -0.981 14.849 1.00 91.25 98 SER A C 1
ATOM 811 O O . SER A 1 98 ? 1.201 -1.254 15.974 1.00 91.25 98 SER A O 1
ATOM 813 N N . GLU A 1 99 ? 1.553 -1.088 13.758 1.00 92.50 99 GLU A N 1
ATOM 814 C CA . GLU A 1 99 ? 2.894 -1.687 13.742 1.00 92.50 99 GLU A CA 1
ATOM 815 C C . GLU A 1 99 ? 3.977 -0.774 14.334 1.00 92.50 99 GLU A C 1
ATOM 817 O O . GLU A 1 99 ? 4.876 -1.262 15.020 1.00 92.50 99 GLU A O 1
ATOM 822 N N . ILE A 1 100 ? 3.906 0.547 14.116 1.00 88.06 100 ILE A N 1
ATOM 823 C CA . ILE A 1 100 ? 4.955 1.488 14.551 1.00 88.06 100 ILE A CA 1
ATOM 824 C C . ILE A 1 100 ? 5.216 1.368 16.061 1.00 88.06 100 ILE A C 1
ATOM 826 O O . ILE A 1 100 ? 4.372 1.713 16.888 1.00 88.06 100 ILE A O 1
ATOM 830 N N . GLY A 1 101 ? 6.426 0.914 16.408 1.00 87.94 101 GLY A N 1
ATOM 831 C CA . GLY A 1 101 ? 6.877 0.712 17.790 1.00 87.94 101 GLY A CA 1
ATOM 832 C C . GLY A 1 101 ? 6.338 -0.554 18.466 1.00 87.94 101 GLY A C 1
ATOM 833 O O . GLY A 1 101 ? 6.622 -0.773 19.641 1.00 87.94 101 GLY A O 1
ATOM 834 N N . ASN A 1 102 ? 5.571 -1.383 17.753 1.00 90.94 102 ASN A N 1
ATOM 835 C CA . ASN A 1 102 ? 4.893 -2.554 18.304 1.00 90.94 102 ASN A CA 1
ATOM 836 C C . ASN A 1 102 ? 5.211 -3.870 17.595 1.00 90.94 102 ASN A C 1
ATOM 838 O O . ASN A 1 102 ? 5.149 -4.900 18.263 1.00 90.94 102 ASN A O 1
ATOM 842 N N . TYR A 1 103 ? 5.491 -3.825 16.293 1.00 93.50 103 TYR A N 1
ATOM 843 C CA . TYR A 1 103 ? 5.730 -4.978 15.430 1.00 93.50 103 TYR A CA 1
ATOM 844 C C . TYR A 1 103 ? 6.714 -4.605 14.328 1.00 93.50 103 TYR A C 1
ATOM 846 O O . TYR A 1 103 ? 6.657 -3.496 13.790 1.00 93.50 103 TYR A O 1
ATOM 854 N N . SER A 1 104 ? 7.599 -5.532 13.975 1.00 91.81 104 SER A N 1
ATOM 855 C CA . SER A 1 104 ? 8.543 -5.346 12.882 1.00 91.81 104 SER A CA 1
ATOM 856 C C . SER A 1 104 ? 8.410 -6.503 11.911 1.00 91.81 104 SER A C 1
ATOM 858 O O . SER A 1 104 ? 8.781 -7.630 12.230 1.00 91.81 104 SER A O 1
ATOM 860 N N . GLN A 1 105 ? 7.929 -6.220 10.695 1.00 90.56 105 GLN A N 1
ATOM 861 C CA . GLN A 1 105 ? 7.790 -7.253 9.670 1.00 90.56 105 GLN A CA 1
ATOM 862 C C . GLN A 1 105 ? 9.091 -8.030 9.471 1.00 90.56 105 GLN A C 1
ATOM 864 O O . GLN A 1 105 ? 9.045 -9.249 9.422 1.00 90.56 105 GLN A O 1
ATOM 869 N N . SER A 1 106 ? 10.250 -7.365 9.410 1.00 91.19 106 SER A N 1
ATOM 870 C CA . SER A 1 106 ? 11.536 -8.042 9.197 1.00 91.19 106 SER A CA 1
ATOM 871 C C . SER A 1 106 ? 11.992 -8.891 10.387 1.00 91.19 106 SER A C 1
ATOM 873 O O . SER A 1 106 ? 12.655 -9.911 10.194 1.00 91.19 106 SER A O 1
ATOM 875 N N . GLU A 1 107 ? 11.685 -8.487 11.619 1.00 92.38 107 GLU A N 1
ATOM 876 C CA . GLU A 1 107 ? 12.114 -9.219 12.817 1.00 92.38 107 GLU A CA 1
ATOM 877 C C . GLU A 1 107 ? 11.185 -10.398 13.123 1.00 92.38 107 GLU A C 1
ATOM 879 O O . GLU A 1 107 ? 11.657 -11.443 13.573 1.00 92.38 107 GLU A O 1
ATOM 884 N N . ASP A 1 108 ? 9.892 -10.261 12.824 1.00 91.50 108 ASP A N 1
ATOM 885 C CA . ASP A 1 108 ? 8.874 -11.276 13.091 1.00 91.50 108 ASP A CA 1
ATOM 886 C C . ASP A 1 108 ? 8.637 -12.248 11.916 1.00 91.50 108 ASP A C 1
ATOM 888 O O . ASP A 1 108 ? 8.039 -13.307 12.121 1.00 91.50 108 ASP A O 1
ATOM 892 N N . ILE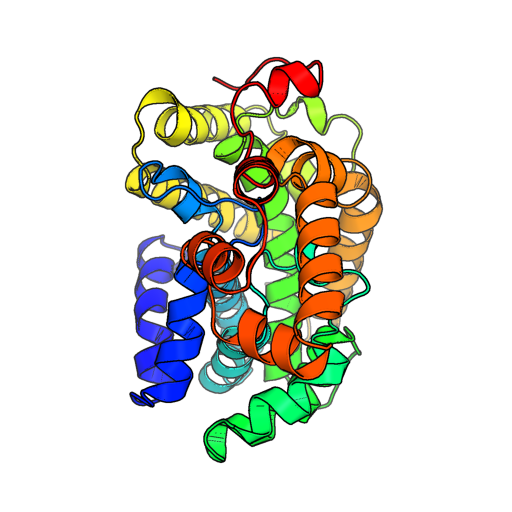 A 1 109 ? 9.131 -11.955 10.702 1.00 92.12 109 ILE A N 1
ATOM 893 C CA . ILE A 1 109 ? 8.848 -12.772 9.507 1.00 92.12 109 ILE A CA 1
ATOM 894 C C . ILE A 1 109 ? 9.267 -14.234 9.635 1.00 92.12 109 ILE A C 1
ATOM 896 O O . ILE A 1 109 ? 8.514 -15.106 9.223 1.00 92.12 109 ILE A O 1
ATOM 900 N N . SER A 1 110 ? 10.429 -14.533 10.225 1.00 90.56 110 SER A N 1
ATOM 901 C CA . SER A 1 110 ? 10.882 -15.924 10.349 1.00 90.56 110 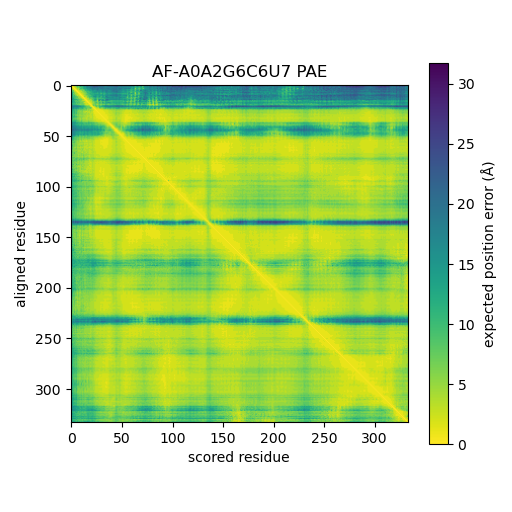SER A CA 1
ATOM 902 C C . SER A 1 110 ? 9.894 -16.753 11.163 1.00 90.56 110 SER A C 1
ATOM 904 O O . SER A 1 110 ? 9.521 -17.834 10.731 1.00 90.56 110 SER A O 1
ATOM 906 N N . ARG A 1 111 ? 9.394 -16.206 12.279 1.00 89.56 111 ARG A N 1
ATOM 907 C CA . ARG A 1 111 ? 8.398 -16.894 13.108 1.00 89.56 111 ARG A CA 1
ATOM 908 C C . ARG A 1 111 ? 7.063 -17.033 12.385 1.00 89.56 111 ARG A C 1
ATOM 910 O O . ARG A 1 111 ? 6.445 -18.080 12.468 1.00 89.56 111 ARG A O 1
ATOM 917 N N . TYR A 1 112 ? 6.630 -15.996 11.670 1.00 91.50 112 TYR A N 1
ATOM 918 C CA . TYR A 1 112 ? 5.394 -16.060 10.889 1.00 91.50 112 TYR A CA 1
ATOM 919 C C . TYR A 1 112 ? 5.447 -17.165 9.821 1.00 91.50 112 TYR A C 1
ATOM 921 O O . TYR A 1 112 ? 4.480 -17.888 9.619 1.00 91.50 112 TYR A O 1
ATOM 929 N N . PHE A 1 113 ? 6.590 -17.316 9.150 1.00 92.38 113 PHE A N 1
ATOM 930 C CA . PHE A 1 113 ? 6.777 -18.300 8.083 1.00 92.38 113 PHE A CA 1
ATOM 931 C C . PHE A 1 113 ? 7.038 -19.725 8.595 1.00 92.38 113 PHE A C 1
ATOM 933 O O . PHE A 1 113 ? 6.864 -20.660 7.823 1.00 92.38 113 PHE A O 1
ATOM 940 N N . GLU A 1 114 ? 7.414 -19.917 9.867 1.00 89.62 114 GLU A N 1
ATOM 941 C CA . GLU A 1 114 ? 7.505 -21.251 10.495 1.00 89.62 114 GLU A CA 1
ATOM 942 C C . GLU A 1 114 ? 6.146 -21.968 10.552 1.00 89.62 114 GLU A C 1
ATOM 944 O O . GLU A 1 114 ? 6.103 -23.195 10.609 1.00 89.62 114 GLU A O 1
ATOM 949 N N . GLU A 1 115 ? 5.048 -21.210 10.536 1.00 87.00 115 GLU A N 1
ATOM 950 C CA . GLU A 1 115 ? 3.680 -21.738 10.530 1.00 87.00 115 GLU A CA 1
ATOM 951 C C . GLU A 1 115 ? 3.182 -22.071 9.116 1.00 87.00 115 GLU A C 1
ATOM 953 O O . GLU A 1 115 ? 2.148 -22.714 8.975 1.00 87.00 115 GLU A O 1
ATOM 958 N N . LEU A 1 116 ? 3.908 -21.656 8.072 1.00 88.94 116 LEU A N 1
ATOM 959 C CA . LEU A 1 116 ? 3.531 -21.871 6.677 1.00 88.94 116 LEU A CA 1
ATOM 960 C C . LEU A 1 116 ? 4.130 -23.175 6.111 1.00 88.94 116 LEU A C 1
ATOM 962 O O . LEU A 1 116 ? 5.128 -23.684 6.630 1.00 88.94 116 LEU A O 1
ATOM 966 N N . PRO A 1 117 ? 3.561 -23.703 5.010 1.00 88.75 117 PRO A N 1
ATOM 967 C CA . PRO A 1 117 ? 4.120 -24.832 4.267 1.00 88.75 117 PRO A CA 1
ATOM 968 C C . PRO A 1 117 ? 5.622 -24.690 3.972 1.00 88.75 117 PRO A C 1
ATOM 970 O O . PRO A 1 117 ? 6.116 -23.595 3.701 1.00 88.75 117 PRO A O 1
ATOM 973 N N . GLU A 1 118 ? 6.365 -25.804 3.995 1.00 86.56 118 GLU A N 1
ATOM 974 C CA . GLU A 1 118 ? 7.834 -25.822 3.845 1.00 86.56 118 GLU A CA 1
ATOM 975 C C . GLU A 1 118 ? 8.312 -25.178 2.527 1.00 86.56 118 GLU A C 1
ATOM 977 O O . GLU A 1 118 ? 9.326 -24.474 2.487 1.00 86.56 118 GLU A O 1
ATOM 982 N N . ASP A 1 119 ? 7.548 -25.359 1.450 1.00 85.88 119 ASP A N 1
ATOM 983 C CA . ASP A 1 119 ? 7.793 -24.766 0.135 1.00 85.88 119 ASP A CA 1
ATOM 984 C C . ASP A 1 119 ? 7.548 -23.249 0.090 1.00 85.88 119 ASP A C 1
ATOM 986 O O . ASP A 1 119 ? 7.958 -22.601 -0.868 1.00 85.88 119 ASP A O 1
ATOM 990 N N . VAL A 1 120 ? 6.975 -22.659 1.141 1.00 89.31 120 VAL A N 1
ATOM 991 C CA . VAL A 1 120 ? 6.860 -21.206 1.335 1.00 89.31 120 VAL A CA 1
ATOM 992 C C . VAL A 1 120 ? 7.795 -20.703 2.437 1.00 89.31 120 VAL A C 1
ATOM 994 O O . VAL A 1 120 ? 8.391 -19.633 2.305 1.00 89.31 120 VAL A O 1
ATOM 997 N N . ALA A 1 121 ? 7.998 -21.479 3.502 1.00 89.06 121 ALA A N 1
ATOM 998 C CA . ALA A 1 121 ? 8.817 -21.100 4.654 1.00 89.06 121 ALA A CA 1
ATOM 999 C C . ALA A 1 121 ? 10.258 -20.696 4.275 1.00 89.06 121 ALA A C 1
ATOM 1001 O O . ALA A 1 121 ? 10.858 -19.810 4.899 1.00 89.06 121 ALA A O 1
ATOM 1002 N N . HIS A 1 122 ? 10.809 -21.297 3.213 1.00 89.25 122 HIS A N 1
ATOM 1003 C CA . HIS A 1 122 ? 12.165 -21.010 2.739 1.00 89.25 122 HIS A CA 1
ATOM 1004 C C . HIS A 1 122 ? 12.364 -19.570 2.217 1.00 89.25 122 HIS A C 1
ATOM 1006 O O . HIS A 1 122 ? 13.499 -19.092 2.212 1.00 89.25 122 HIS A O 1
ATOM 1012 N N . TYR A 1 123 ? 11.295 -18.844 1.857 1.00 91.31 123 TYR A N 1
ATOM 1013 C CA . TYR A 1 123 ? 11.371 -17.434 1.436 1.00 91.31 123 TYR A CA 1
ATOM 1014 C C . TYR A 1 123 ? 11.670 -16.461 2.584 1.00 91.31 123 TYR A C 1
ATOM 1016 O O . TYR A 1 123 ? 12.045 -15.313 2.342 1.00 91.31 123 TYR A O 1
ATOM 1024 N N . SER A 1 124 ? 11.523 -16.894 3.839 1.00 92.12 124 SER A N 1
ATOM 1025 C CA . SER A 1 124 ? 11.579 -16.021 5.019 1.00 92.12 124 SER A CA 1
ATOM 1026 C C . SER A 1 124 ? 12.871 -15.202 5.145 1.00 92.12 124 SER A C 1
ATOM 1028 O O . SER A 1 124 ? 12.819 -14.022 5.491 1.00 92.12 124 SER A O 1
ATOM 1030 N N . SER A 1 125 ? 14.034 -15.790 4.847 1.00 90.62 125 SER A N 1
ATOM 1031 C CA . SER A 1 125 ? 15.331 -15.095 4.927 1.00 90.62 125 SER A CA 1
ATOM 1032 C C . SER A 1 125 ? 15.458 -13.981 3.885 1.00 90.62 125 SER A C 1
ATOM 1034 O O . SER A 1 125 ? 15.968 -12.892 4.174 1.00 90.62 125 SER A O 1
ATOM 1036 N N . ASP A 1 126 ? 14.981 -14.241 2.673 1.00 91.12 126 ASP A N 1
ATOM 1037 C CA . ASP A 1 126 ? 15.020 -13.265 1.591 1.00 91.12 126 ASP A CA 1
ATOM 1038 C C . ASP A 1 126 ? 14.001 -12.156 1.851 1.00 91.12 126 ASP A C 1
ATOM 1040 O O . ASP A 1 126 ? 14.345 -10.980 1.784 1.00 91.12 126 ASP A O 1
ATOM 1044 N N . LEU A 1 127 ? 12.782 -12.497 2.271 1.00 91.75 127 LEU A N 1
ATOM 1045 C CA . LEU A 1 127 ? 11.758 -11.511 2.621 1.00 91.75 127 LEU A CA 1
ATOM 1046 C C . LEU A 1 127 ? 12.141 -10.664 3.844 1.00 91.75 127 LEU A C 1
ATOM 1048 O O . LEU A 1 127 ? 11.848 -9.471 3.894 1.00 91.75 127 LEU A O 1
ATOM 1052 N N . LYS A 1 128 ? 12.893 -11.215 4.801 1.00 92.44 128 LYS A N 1
ATOM 1053 C CA . LYS A 1 128 ? 13.517 -10.403 5.853 1.00 92.44 128 LYS A CA 1
ATOM 1054 C C . LYS A 1 128 ? 14.405 -9.307 5.261 1.00 92.44 128 LYS A C 1
ATOM 1056 O O . LYS A 1 128 ? 14.290 -8.142 5.643 1.00 92.44 128 LYS A O 1
ATOM 1061 N N . SER A 1 129 ? 15.262 -9.673 4.311 1.00 89.88 129 SER A N 1
ATOM 1062 C CA . SER A 1 129 ? 16.135 -8.722 3.613 1.00 89.88 129 SER A CA 1
ATOM 1063 C C . SER A 1 129 ? 15.334 -7.723 2.767 1.00 89.88 129 SER A C 1
ATOM 1065 O O . SER A 1 129 ? 15.713 -6.550 2.708 1.00 89.88 129 SER A O 1
ATOM 1067 N N . PHE A 1 130 ? 14.201 -8.162 2.203 1.00 90.06 130 PHE A N 1
ATOM 1068 C CA . PHE A 1 130 ? 13.248 -7.341 1.446 1.00 90.06 130 PHE A CA 1
ATOM 1069 C C . PHE A 1 130 ? 12.745 -6.182 2.304 1.00 90.06 130 PHE A C 1
ATOM 1071 O O . PHE A 1 130 ? 12.864 -5.014 1.935 1.00 90.06 130 PHE A O 1
ATOM 1078 N N . HIS A 1 131 ? 12.246 -6.497 3.499 1.00 88.44 131 HIS A N 1
ATOM 1079 C CA . HIS A 1 131 ? 11.724 -5.514 4.447 1.00 88.44 131 HIS A CA 1
ATOM 1080 C C . HIS A 1 131 ? 12.792 -4.554 4.969 1.00 88.44 131 HIS A C 1
ATOM 1082 O O . HIS A 1 131 ? 12.529 -3.366 5.164 1.00 88.44 131 HIS A O 1
ATOM 1088 N N . GLU A 1 132 ? 14.013 -5.053 5.156 1.00 88.44 132 GLU A N 1
ATOM 1089 C CA . GLU A 1 132 ? 15.175 -4.240 5.520 1.00 88.44 132 GLU A CA 1
ATOM 1090 C C . GLU A 1 132 ? 15.702 -3.401 4.343 1.00 88.44 132 GLU A C 1
ATOM 1092 O O . GLU A 1 132 ? 16.591 -2.570 4.541 1.00 88.44 132 GLU A O 1
ATOM 1097 N N . LYS A 1 133 ? 15.156 -3.593 3.131 1.00 82.94 133 LYS A N 1
ATOM 1098 C CA . LYS A 1 133 ? 15.560 -2.929 1.883 1.00 82.94 133 LYS A CA 1
ATOM 1099 C C . LYS A 1 133 ? 17.058 -3.077 1.611 1.00 82.94 133 LYS A C 1
ATOM 1101 O O . LYS A 1 133 ? 17.725 -2.135 1.180 1.00 82.94 133 LYS A O 1
ATOM 1106 N N . LYS A 1 134 ? 17.605 -4.261 1.902 1.00 78.56 134 LYS A N 1
ATOM 1107 C CA . LYS A 1 134 ? 19.019 -4.579 1.666 1.00 78.56 134 LYS A CA 1
ATOM 1108 C C . LYS A 1 134 ? 19.267 -4.882 0.192 1.00 78.56 134 LYS A C 1
ATOM 1110 O O . LYS A 1 134 ? 18.471 -5.568 -0.448 1.00 78.56 134 LYS A O 1
ATOM 1115 N N . LEU A 1 135 ? 20.399 -4.383 -0.311 1.00 69.12 135 LEU A N 1
ATOM 1116 C CA . LEU A 1 135 ? 20.737 -4.364 -1.732 1.00 69.12 135 LEU A CA 1
ATOM 1117 C C . LEU A 1 135 ? 22.116 -4.882 -2.099 1.00 69.12 135 LEU A C 1
ATOM 1119 O O . LEU A 1 135 ? 23.059 -4.645 -1.343 1.00 69.12 135 LEU A O 1
ATOM 1123 N N . PRO A 1 136 ? 22.269 -5.304 -3.370 1.00 64.00 136 PRO A N 1
ATOM 1124 C CA . PRO A 1 136 ? 21.498 -6.344 -4.059 1.00 64.00 136 PRO A 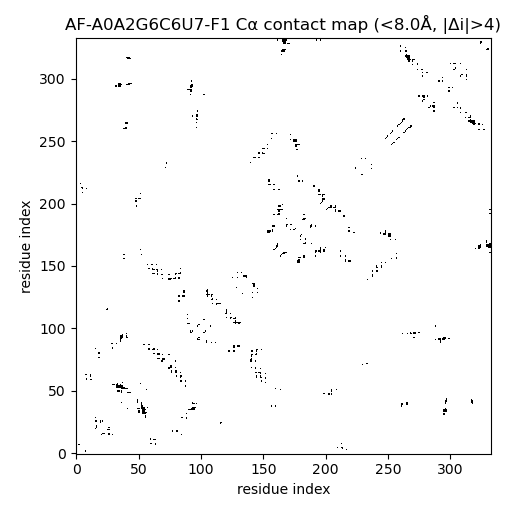CA 1
ATOM 1125 C C . PRO A 1 136 ? 22.100 -7.728 -3.769 1.00 64.00 136 PRO A C 1
ATOM 1127 O O . PRO A 1 136 ? 23.297 -7.854 -3.488 1.00 64.00 136 PRO A O 1
ATOM 1130 N N . GLY A 1 137 ? 21.258 -8.760 -3.808 1.00 64.56 137 GLY A N 1
ATOM 1131 C CA . GLY A 1 137 ? 21.673 -10.156 -3.644 1.00 64.56 137 GLY A CA 1
ATOM 1132 C C . GLY A 1 137 ? 21.937 -10.849 -4.989 1.00 64.56 137 GLY A C 1
ATOM 1133 O O . GLY A 1 137 ? 21.779 -10.248 -6.043 1.00 64.56 137 GLY A O 1
ATOM 1134 N N . PRO A 1 138 ? 22.312 -12.140 -5.003 1.00 68.25 138 PRO A N 1
ATOM 1135 C CA . PRO A 1 138 ? 22.424 -12.919 -6.242 1.00 68.25 138 PRO A CA 1
ATOM 1136 C C . PRO A 1 138 ? 21.063 -13.295 -6.867 1.00 68.25 138 PRO A C 1
ATOM 1138 O O . PRO A 1 138 ? 21.030 -13.963 -7.899 1.00 68.25 138 PRO A O 1
ATOM 1141 N N . ASN A 1 139 ? 19.943 -12.925 -6.240 1.00 86.81 139 ASN A N 1
ATOM 1142 C CA . ASN A 1 139 ? 18.605 -13.361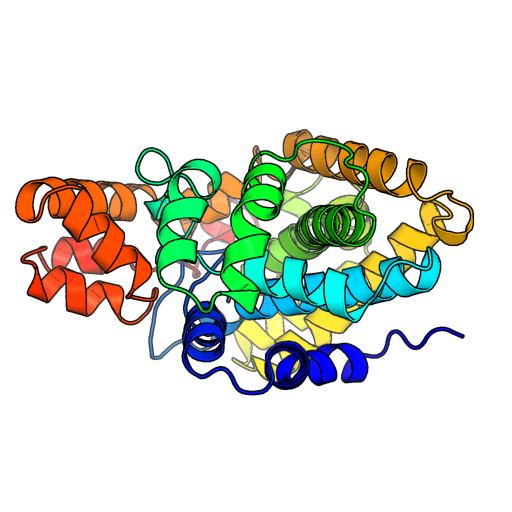 -6.622 1.00 86.81 139 ASN A CA 1
ATOM 1143 C C . ASN A 1 139 ? 17.868 -12.270 -7.415 1.00 86.81 139 ASN A C 1
ATOM 1145 O O . ASN A 1 139 ? 17.265 -11.361 -6.847 1.00 86.81 139 ASN A O 1
ATOM 1149 N N . ALA A 1 140 ? 17.877 -12.400 -8.743 1.00 88.44 140 ALA A N 1
ATOM 1150 C CA . ALA A 1 140 ? 17.215 -11.454 -9.639 1.00 88.44 140 ALA A CA 1
ATOM 1151 C C . ALA A 1 140 ? 15.694 -11.368 -9.416 1.00 88.44 140 ALA A C 1
ATOM 1153 O O . ALA A 1 140 ? 15.116 -10.298 -9.589 1.00 88.44 140 ALA A O 1
ATOM 1154 N N . SER A 1 141 ? 15.037 -12.465 -9.019 1.00 91.38 141 SER A N 1
ATOM 1155 C CA . SER A 1 141 ? 13.591 -12.465 -8.776 1.00 91.38 141 SER A CA 1
ATOM 1156 C C . SER A 1 141 ? 13.213 -11.614 -7.567 1.00 91.38 141 SER A C 1
ATOM 1158 O O . SER A 1 141 ? 12.240 -10.861 -7.638 1.00 91.38 141 SER A O 1
ATOM 1160 N N . TYR A 1 142 ? 14.019 -11.690 -6.507 1.00 91.19 142 TYR A N 1
ATOM 1161 C CA . TYR A 1 142 ? 13.915 -10.839 -5.323 1.00 91.19 142 TYR A CA 1
ATOM 1162 C C . TYR A 1 142 ? 14.129 -9.357 -5.669 1.00 91.19 142 TYR A C 1
ATOM 1164 O O . TYR A 1 142 ? 13.299 -8.522 -5.308 1.00 91.19 142 TYR A O 1
ATOM 1172 N N . ASP A 1 143 ? 15.195 -9.027 -6.409 1.00 89.62 143 ASP A N 1
ATOM 1173 C CA . ASP A 1 143 ? 15.523 -7.631 -6.734 1.00 89.62 143 ASP A CA 1
ATOM 1174 C C . ASP A 1 143 ? 14.412 -6.972 -7.572 1.00 89.62 143 ASP A C 1
ATOM 1176 O O . ASP A 1 143 ? 14.055 -5.815 -7.335 1.00 89.62 143 ASP A O 1
ATOM 1180 N N . VAL A 1 144 ? 13.820 -7.726 -8.510 1.00 91.69 144 VAL A N 1
ATOM 1181 C CA . VAL A 1 144 ? 12.667 -7.274 -9.307 1.00 91.69 144 VAL A CA 1
ATOM 1182 C C . VAL A 1 144 ? 11.451 -7.016 -8.435 1.00 91.69 144 VAL A C 1
ATOM 1184 O O . VAL A 1 144 ? 10.817 -5.972 -8.580 1.00 91.69 144 VAL A O 1
ATOM 1187 N N . ALA A 1 145 ? 11.116 -7.946 -7.540 1.00 93.50 145 ALA A N 1
ATOM 1188 C CA . ALA A 1 145 ? 9.969 -7.791 -6.656 1.00 93.50 145 ALA A CA 1
ATOM 1189 C C . ALA A 1 145 ? 10.131 -6.563 -5.743 1.00 93.50 145 ALA A C 1
ATOM 1191 O O . ALA A 1 145 ? 9.193 -5.781 -5.593 1.00 93.50 145 ALA A O 1
ATOM 1192 N N . LEU A 1 146 ? 11.336 -6.340 -5.204 1.00 93.38 146 LEU A N 1
ATOM 1193 C CA . LEU A 1 146 ? 11.635 -5.188 -4.353 1.00 93.38 146 LEU A CA 1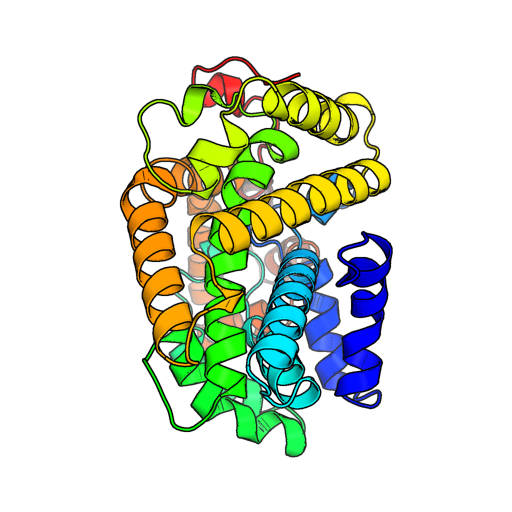
ATOM 1194 C C . LEU A 1 146 ? 11.542 -3.867 -5.122 1.00 93.38 146 LEU A C 1
ATOM 1196 O O . LEU A 1 146 ? 10.935 -2.908 -4.648 1.00 93.38 146 LEU A O 1
ATOM 1200 N N . ALA A 1 147 ? 12.115 -3.805 -6.324 1.00 92.38 147 ALA A N 1
ATOM 1201 C CA . ALA A 1 147 ? 12.002 -2.626 -7.176 1.00 92.38 147 ALA A CA 1
ATOM 1202 C C . ALA A 1 147 ? 10.545 -2.339 -7.575 1.00 92.38 147 ALA A C 1
ATOM 1204 O O . ALA A 1 147 ? 10.135 -1.179 -7.621 1.00 92.38 147 ALA A O 1
ATOM 1205 N N . ALA A 1 148 ? 9.761 -3.382 -7.847 1.00 94.38 148 ALA A N 1
ATOM 1206 C CA . ALA A 1 148 ? 8.354 -3.249 -8.191 1.00 94.38 148 ALA A CA 1
ATOM 1207 C C . ALA A 1 148 ? 7.525 -2.670 -7.036 1.00 94.38 148 ALA A C 1
ATOM 1209 O O . ALA A 1 148 ? 6.742 -1.755 -7.278 1.00 94.38 148 ALA A O 1
ATOM 1210 N N . ASP A 1 149 ? 7.738 -3.135 -5.799 1.00 95.50 149 ASP A N 1
ATOM 1211 C CA . ASP A 1 149 ? 7.088 -2.591 -4.594 1.00 95.50 149 ASP A CA 1
ATOM 1212 C C . ASP A 1 149 ? 7.414 -1.099 -4.410 1.00 95.50 149 ASP A C 1
ATOM 1214 O O . ASP A 1 149 ? 6.536 -0.239 -4.297 1.00 95.50 149 ASP A O 1
ATOM 1218 N N . MET A 1 150 ? 8.702 -0.759 -4.508 1.00 94.19 150 MET A N 1
ATOM 1219 C CA . MET A 1 150 ? 9.173 0.621 -4.379 1.00 94.19 150 MET A CA 1
ATOM 1220 C C . MET A 1 150 ? 8.588 1.566 -5.433 1.00 94.19 150 MET A C 1
ATOM 1222 O O . MET A 1 150 ? 8.285 2.722 -5.116 1.00 94.19 150 MET A O 1
ATOM 1226 N N . LEU A 1 151 ? 8.465 1.095 -6.676 1.00 94.62 151 LEU A N 1
ATOM 1227 C CA . LEU A 1 151 ? 7.884 1.869 -7.766 1.00 94.62 151 LEU A CA 1
ATOM 1228 C C . LEU A 1 151 ? 6.366 1.988 -7.609 1.00 94.62 151 LEU A C 1
ATOM 1230 O O . LEU A 1 151 ? 5.844 3.088 -7.762 1.00 94.62 151 LEU A O 1
ATOM 1234 N N . ALA A 1 152 ? 5.671 0.901 -7.261 1.00 95.12 152 ALA A N 1
ATOM 1235 C CA . ALA A 1 152 ? 4.222 0.905 -7.081 1.00 95.12 152 ALA A CA 1
ATOM 1236 C C . ALA A 1 152 ? 3.788 1.972 -6.071 1.00 95.12 152 ALA A C 1
ATOM 1238 O O . ALA A 1 152 ? 2.968 2.813 -6.427 1.00 95.12 152 ALA A O 1
ATOM 1239 N N . GLY A 1 153 ? 4.412 2.018 -4.886 1.00 93.12 153 GLY A N 1
ATOM 1240 C CA . GLY A 1 153 ? 4.128 3.042 -3.871 1.00 93.12 153 GLY A CA 1
ATOM 1241 C C . GLY A 1 153 ? 4.292 4.474 -4.401 1.00 93.12 153 GLY A C 1
ATOM 1242 O O . GLY A 1 153 ? 3.409 5.313 -4.251 1.00 93.12 153 GLY A O 1
ATOM 1243 N N . MET A 1 154 ? 5.388 4.748 -5.119 1.00 93.62 154 MET A N 1
ATOM 1244 C CA . MET A 1 154 ? 5.641 6.075 -5.704 1.00 93.62 154 MET A CA 1
ATOM 1245 C C . MET A 1 154 ? 4.585 6.487 -6.744 1.00 93.62 154 MET A C 1
ATOM 1247 O O . MET A 1 154 ? 4.289 7.676 -6.873 1.00 93.62 154 MET A O 1
ATOM 1251 N N . LEU A 1 155 ? 4.043 5.530 -7.503 1.00 94.06 155 LEU A N 1
ATOM 1252 C CA . LEU A 1 155 ? 3.031 5.790 -8.529 1.00 94.06 155 LEU A CA 1
ATOM 1253 C C . LEU A 1 155 ? 1.607 5.840 -7.964 1.00 94.06 155 LEU A C 1
ATOM 1255 O O . LEU A 1 155 ? 0.775 6.569 -8.498 1.00 94.06 155 LEU A O 1
ATOM 1259 N N . GLU A 1 156 ? 1.300 5.066 -6.925 1.00 94.38 156 GLU A N 1
ATOM 1260 C CA . GLU A 1 156 ? -0.063 4.935 -6.406 1.00 94.38 156 GLU A CA 1
ATOM 1261 C C . GLU A 1 156 ? -0.388 5.917 -5.277 1.00 94.38 156 GLU A C 1
ATOM 1263 O O . GLU A 1 156 ? -1.528 6.365 -5.199 1.00 94.38 156 GLU A O 1
ATOM 1268 N N . ASP A 1 157 ? 0.579 6.288 -4.429 1.00 93.25 157 ASP A N 1
ATOM 1269 C CA . ASP A 1 157 ? 0.315 7.110 -3.240 1.00 93.25 157 ASP A CA 1
ATOM 1270 C C . ASP A 1 157 ? -0.280 8.491 -3.588 1.00 93.25 157 ASP A C 1
ATOM 1272 O O . ASP A 1 157 ? -1.271 8.891 -2.968 1.00 93.25 157 ASP A O 1
ATOM 1276 N N . PRO A 1 158 ? 0.231 9.238 -4.592 1.00 92.12 158 PRO A N 1
ATOM 1277 C CA . PRO A 1 158 ? -0.399 10.497 -4.989 1.00 92.12 158 PRO A CA 1
ATOM 1278 C C . PRO A 1 158 ? -1.779 10.283 -5.625 1.00 92.12 158 PRO A C 1
ATOM 1280 O O . PRO A 1 158 ? -2.688 11.083 -5.415 1.00 92.12 158 PRO A O 1
ATOM 1283 N N . LEU A 1 159 ? -1.955 9.189 -6.374 1.00 91.94 159 LEU A N 1
ATOM 1284 C CA . LEU A 1 159 ? -3.222 8.852 -7.020 1.00 91.94 159 LEU A CA 1
ATOM 1285 C C . LEU A 1 159 ? -4.303 8.522 -5.980 1.00 91.94 159 LEU A C 1
ATOM 1287 O O . LEU A 1 159 ? -5.441 8.969 -6.113 1.00 91.94 159 LEU A O 1
ATOM 1291 N N . MET A 1 160 ? -3.942 7.804 -4.913 1.00 91.56 160 MET A N 1
ATOM 1292 C CA . MET A 1 160 ? -4.823 7.524 -3.777 1.00 91.56 160 MET A CA 1
ATOM 1293 C C . MET A 1 160 ? -5.137 8.781 -2.964 1.00 91.56 160 MET A C 1
ATOM 1295 O O . MET A 1 160 ? -6.276 8.953 -2.539 1.00 91.56 160 MET A O 1
ATOM 1299 N N . LEU A 1 161 ? -4.174 9.689 -2.780 1.00 91.12 161 LEU A N 1
ATOM 1300 C CA . LEU A 1 161 ? -4.422 10.970 -2.115 1.00 91.12 161 LEU A CA 1
ATOM 1301 C C . LEU A 1 161 ? -5.446 11.812 -2.890 1.00 91.12 161 LEU A C 1
ATOM 1303 O O . LEU A 1 161 ? -6.426 12.288 -2.322 1.00 91.12 161 LEU A O 1
ATOM 1307 N N . ILE A 1 162 ? -5.215 11.997 -4.188 1.00 90.31 162 ILE A N 1
ATOM 1308 C CA . ILE A 1 162 ? -6.013 12.900 -5.018 1.00 90.31 162 ILE A CA 1
ATOM 1309 C C . ILE A 1 162 ? -7.369 12.268 -5.347 1.00 90.31 162 ILE A C 1
ATOM 1311 O O . ILE A 1 162 ? -8.419 12.855 -5.092 1.00 90.31 162 ILE A O 1
ATOM 1315 N N . GLY A 1 163 ? -7.349 11.058 -5.909 1.00 88.94 163 GLY A N 1
ATOM 1316 C CA . GLY A 1 163 ? -8.545 10.362 -6.372 1.00 88.94 163 GLY A CA 1
ATOM 1317 C C . GLY A 1 163 ? -9.314 9.651 -5.262 1.00 88.94 163 GLY A C 1
ATOM 1318 O O . GLY A 1 163 ? -10.538 9.616 -5.311 1.00 88.94 163 GLY A O 1
ATOM 1319 N N . GLY A 1 164 ? -8.608 9.075 -4.286 1.00 88.81 164 GLY A N 1
ATOM 1320 C CA . GLY A 1 164 ? -9.204 8.270 -3.214 1.00 88.81 164 GLY A CA 1
ATOM 1321 C C . GLY A 1 164 ? -9.608 9.061 -1.966 1.00 88.81 164 GLY A C 1
ATOM 1322 O O . GLY A 1 164 ? -10.548 8.670 -1.282 1.00 88.81 164 GLY A O 1
ATOM 1323 N N . LEU A 1 165 ? -8.911 10.160 -1.651 1.00 88.75 165 LEU A N 1
ATOM 1324 C CA . LEU A 1 165 ? -9.215 11.027 -0.500 1.00 88.75 165 LEU A CA 1
ATOM 1325 C C . LEU A 1 165 ? -9.760 12.407 -0.907 1.00 88.75 165 LEU A C 1
ATOM 1327 O O . LEU A 1 165 ? -9.868 13.299 -0.064 1.00 88.75 165 LEU A O 1
ATOM 1331 N N . ASN A 1 166 ? -10.107 12.586 -2.185 1.00 89.25 166 ASN A N 1
ATOM 1332 C CA . ASN A 1 166 ? -10.666 13.818 -2.748 1.00 89.25 166 ASN A CA 1
ATOM 1333 C C . ASN A 1 166 ? -9.832 15.088 -2.467 1.00 89.25 166 ASN A C 1
ATOM 1335 O O . ASN A 1 166 ? -10.382 16.171 -2.250 1.00 89.25 166 ASN A O 1
ATOM 1339 N N . VAL A 1 167 ? -8.502 14.977 -2.429 1.00 89.56 167 VAL A N 1
ATOM 1340 C CA . VAL A 1 167 ? -7.605 16.113 -2.157 1.00 89.56 167 VAL A CA 1
ATOM 1341 C C . VAL A 1 167 ? -7.219 16.806 -3.466 1.00 89.56 167 VAL A C 1
ATOM 1343 O O . VAL A 1 167 ? -6.827 16.140 -4.423 1.00 89.56 167 VAL A O 1
ATOM 1346 N N . SER A 1 168 ? -7.287 18.143 -3.522 1.00 88.19 168 SER A N 1
ATOM 1347 C CA . SER A 1 168 ? -6.811 18.889 -4.698 1.00 88.19 168 SER A CA 1
ATOM 1348 C C . SER A 1 168 ? -5.319 18.611 -4.983 1.00 88.19 168 SER A C 1
ATOM 1350 O O . SER A 1 168 ? -4.514 18.647 -4.045 1.00 88.19 168 SER A O 1
ATOM 1352 N N . PRO A 1 169 ? -4.919 18.399 -6.256 1.00 86.75 169 PRO A N 1
ATOM 1353 C CA . PRO A 1 169 ? -3.519 18.301 -6.675 1.00 86.75 169 PRO A CA 1
ATOM 1354 C C . PRO A 1 169 ? -2.647 19.467 -6.196 1.00 86.75 169 PRO A C 1
ATOM 1356 O O . PRO A 1 169 ? -1.461 19.267 -5.939 1.00 86.75 169 PRO A O 1
ATOM 1359 N N . ASP A 1 170 ? -3.237 20.650 -5.989 1.00 86.12 170 ASP A N 1
ATOM 1360 C CA . ASP A 1 170 ? -2.543 21.851 -5.506 1.00 86.12 170 ASP A CA 1
ATOM 1361 C C . ASP A 1 170 ? -1.835 21.617 -4.158 1.00 86.12 170 ASP A C 1
ATOM 1363 O O . ASP A 1 170 ? -0.830 22.251 -3.841 1.00 86.12 170 ASP A O 1
ATOM 1367 N N . PHE A 1 171 ? -2.309 20.654 -3.358 1.00 86.19 171 PHE A N 1
ATOM 1368 C CA . PHE A 1 171 ? -1.660 20.251 -2.109 1.00 86.19 171 PHE A CA 1
ATOM 1369 C C . PHE A 1 171 ? -0.220 19.739 -2.308 1.00 86.19 171 PHE A C 1
ATOM 1371 O O . PHE A 1 171 ? 0.601 19.797 -1.385 1.00 86.19 171 PHE A O 1
ATOM 1378 N N . LEU A 1 172 ? 0.088 19.238 -3.506 1.00 85.06 172 LEU A N 1
ATOM 1379 C CA . LEU A 1 172 ? 1.400 18.731 -3.894 1.00 85.06 172 LEU A CA 1
ATOM 1380 C C . LEU A 1 172 ? 2.238 19.771 -4.660 1.00 85.06 172 LEU A C 1
ATOM 1382 O O . LEU A 1 172 ? 3.372 19.467 -5.040 1.00 85.06 172 LEU A O 1
ATOM 1386 N N . GLU A 1 173 ? 1.747 20.999 -4.861 1.00 81.00 173 GLU A N 1
ATOM 1387 C CA . GLU A 1 173 ? 2.523 22.058 -5.515 1.00 81.00 173 GLU A CA 1
ATOM 1388 C C . GLU A 1 173 ? 3.851 22.335 -4.795 1.00 81.00 173 GLU A C 1
ATOM 1390 O O . GLU A 1 173 ? 3.952 22.372 -3.563 1.00 81.00 173 GLU A O 1
ATOM 1395 N N . GLY A 1 174 ? 4.901 22.546 -5.593 1.00 77.25 174 GLY A N 1
ATOM 1396 C CA . GLY A 1 174 ? 6.250 22.813 -5.092 1.00 77.25 174 GLY A CA 1
ATOM 1397 C C . GLY A 1 174 ? 6.944 21.598 -4.470 1.00 77.25 174 GLY A C 1
ATOM 1398 O O . GLY A 1 174 ? 7.989 21.761 -3.840 1.00 77.25 174 GLY A O 1
ATOM 1399 N N . THR A 1 175 ? 6.383 20.397 -4.624 1.00 83.25 175 THR A N 1
ATOM 1400 C CA . THR A 1 175 ? 7.078 19.146 -4.312 1.00 83.25 175 THR A CA 1
ATOM 1401 C C . THR A 1 175 ? 7.648 18.526 -5.584 1.00 83.25 175 THR A C 1
ATOM 1403 O O . THR A 1 175 ? 7.085 18.684 -6.661 1.00 83.25 175 THR A O 1
ATOM 1406 N N . GLU A 1 176 ? 8.792 17.856 -5.463 1.00 77.69 176 GLU A N 1
ATOM 1407 C CA . GLU A 1 176 ? 9.479 17.227 -6.594 1.00 77.69 176 GLU A CA 1
ATOM 1408 C C . GLU A 1 176 ? 9.363 15.708 -6.504 1.00 77.69 176 GLU A C 1
ATOM 1410 O O . GLU A 1 176 ? 9.525 15.122 -5.428 1.00 77.69 176 GLU A O 1
ATOM 1415 N N . GLY A 1 177 ? 9.144 15.055 -7.639 1.00 79.56 177 GLY A N 1
ATOM 1416 C CA . GLY A 1 177 ? 9.143 13.603 -7.735 1.00 79.56 177 GLY A CA 1
ATOM 1417 C C . GLY A 1 177 ? 8.240 13.139 -8.860 1.00 79.56 177 GLY A C 1
ATOM 1418 O O . GLY A 1 177 ? 7.144 13.661 -9.029 1.00 79.56 177 GLY A O 1
ATOM 1419 N N . PHE A 1 178 ? 8.672 12.103 -9.581 1.00 80.12 178 PHE A N 1
ATOM 1420 C CA . PHE A 1 178 ? 7.993 11.640 -10.790 1.00 80.12 178 PHE A CA 1
ATOM 1421 C C . PHE A 1 178 ? 6.484 11.416 -10.599 1.00 80.12 178 PHE A C 1
ATOM 1423 O O . PHE A 1 178 ? 5.696 11.843 -11.435 1.00 80.12 178 PHE A O 1
ATOM 1430 N N . GLY A 1 179 ? 6.073 10.784 -9.492 1.00 73.50 179 GLY A N 1
ATOM 1431 C CA . GLY A 1 179 ? 4.654 10.575 -9.196 1.00 73.50 179 GLY A CA 1
ATOM 1432 C C . GLY A 1 179 ? 3.868 11.886 -9.087 1.00 73.50 179 GLY A C 1
ATOM 1433 O O . GLY A 1 179 ? 2.751 11.965 -9.572 1.00 73.50 179 GLY A O 1
ATOM 1434 N N . VAL A 1 180 ? 4.453 12.944 -8.526 1.00 79.38 180 VAL A N 1
ATOM 1435 C CA . VAL A 1 180 ? 3.793 14.252 -8.407 1.00 79.38 180 VAL A CA 1
ATOM 1436 C C . VAL A 1 180 ? 3.771 14.992 -9.733 1.00 79.38 180 VAL A C 1
ATOM 1438 O O . VAL A 1 180 ? 2.701 15.409 -10.167 1.00 79.38 180 VAL A O 1
ATOM 1441 N N . ASP A 1 181 ? 4.926 15.114 -10.390 1.00 81.94 181 ASP A N 1
ATOM 1442 C CA . ASP A 1 181 ? 5.051 15.830 -11.666 1.00 81.94 181 ASP A CA 1
ATOM 1443 C C . ASP A 1 181 ? 4.071 15.270 -12.700 1.00 81.94 181 ASP A C 1
ATOM 1445 O O . ASP A 1 181 ? 3.468 16.005 -13.479 1.00 81.94 181 ASP A O 1
ATOM 1449 N N . HIS A 1 182 ? 3.877 13.952 -12.658 1.00 84.25 182 HIS A N 1
ATOM 1450 C CA . HIS A 1 182 ? 2.914 13.259 -13.482 1.00 84.25 182 HIS A CA 1
ATOM 1451 C C . HIS A 1 182 ? 1.469 13.653 -13.145 1.00 84.25 182 HIS A C 1
ATOM 1453 O O . HIS A 1 182 ? 0.743 14.070 -14.034 1.00 84.25 182 HIS A O 1
ATOM 1459 N N . TYR A 1 183 ? 1.011 13.564 -11.895 1.00 84.25 183 TYR A N 1
ATOM 1460 C CA . TYR A 1 183 ? -0.409 13.814 -11.585 1.00 84.25 183 TYR A CA 1
ATOM 1461 C C . TYR A 1 183 ? -0.795 15.296 -11.460 1.00 84.25 183 TYR A C 1
ATOM 1463 O O . TYR A 1 183 ? -1.985 15.612 -11.474 1.00 84.25 183 TYR A O 1
ATOM 1471 N N . CYS A 1 184 ? 0.176 16.207 -11.390 1.00 83.25 184 CYS A N 1
ATOM 1472 C CA . CYS A 1 184 ? -0.065 17.652 -11.401 1.00 83.25 184 CYS A CA 1
ATOM 1473 C C . CYS A 1 184 ? -0.131 18.257 -12.819 1.00 83.25 184 CYS A C 1
ATOM 1475 O O . CYS A 1 184 ? -0.321 19.465 -12.958 1.00 83.25 184 CYS A O 1
ATOM 1477 N N . ASP A 1 185 ? -0.008 17.450 -13.879 1.00 85.00 185 ASP A N 1
ATOM 1478 C CA . ASP A 1 185 ? -0.225 17.906 -15.257 1.00 85.00 185 ASP A CA 1
ATOM 1479 C C . ASP A 1 185 ? -1.700 18.320 -15.472 1.00 85.00 185 ASP A C 1
ATOM 1481 O O . ASP A 1 185 ? -2.604 17.512 -15.219 1.00 85.00 185 ASP A O 1
ATOM 1485 N N . PRO A 1 186 ? -1.982 19.535 -15.985 1.00 84.88 186 PRO A N 1
ATOM 1486 C CA . PRO A 1 186 ? -3.342 19.996 -16.260 1.00 84.88 186 PRO A CA 1
ATOM 1487 C C . PRO A 1 186 ? -4.206 19.032 -17.086 1.00 84.88 186 PRO A C 1
ATOM 1489 O O . PRO A 1 186 ? -5.413 18.946 -16.846 1.00 84.88 186 PRO A O 1
ATOM 1492 N N . GLU A 1 187 ? -3.620 18.301 -18.040 1.00 83.38 187 GLU A N 1
ATOM 1493 C CA . GLU A 1 187 ? -4.349 17.331 -18.866 1.00 83.38 187 GLU A CA 1
ATOM 1494 C C . GLU A 1 187 ? -4.799 16.115 -18.043 1.00 83.38 187 GLU A C 1
ATOM 1496 O O . GLU A 1 187 ? -5.883 15.569 -18.262 1.00 83.38 187 GLU A O 1
ATOM 1501 N N . ARG A 1 188 ? -4.008 15.732 -17.036 1.00 87.25 188 ARG A N 1
ATOM 1502 C CA . ARG A 1 188 ? -4.263 14.573 -16.169 1.00 87.25 188 ARG A CA 1
ATOM 1503 C C . ARG A 1 188 ? -5.199 14.901 -15.015 1.00 87.25 188 ARG A C 1
ATOM 1505 O O . ARG A 1 188 ? -5.993 14.049 -14.619 1.00 87.25 188 ARG A O 1
ATOM 1512 N N . ILE A 1 189 ? -5.208 16.147 -14.538 1.00 87.75 189 ILE A N 1
ATOM 1513 C CA . ILE A 1 189 ? -6.138 16.609 -13.492 1.00 87.75 189 ILE A CA 1
ATOM 1514 C C . ILE A 1 189 ? -7.604 16.348 -13.878 1.00 87.75 189 ILE A C 1
ATOM 1516 O O . ILE A 1 189 ? -8.428 16.050 -13.012 1.00 87.75 189 ILE A O 1
ATOM 1520 N N . VAL A 1 190 ? -7.955 16.418 -15.167 1.00 87.38 190 VAL A N 1
ATOM 1521 C CA . VAL A 1 190 ? -9.315 16.095 -15.635 1.00 87.38 190 VAL A CA 1
ATOM 1522 C C . VAL A 1 190 ? -9.667 14.631 -15.359 1.00 87.38 190 VAL A C 1
ATOM 1524 O O . VAL A 1 190 ? -10.742 14.362 -14.823 1.00 87.38 190 VAL A O 1
ATOM 1527 N N . ALA A 1 191 ? -8.757 13.699 -15.649 1.00 88.06 191 ALA A N 1
ATOM 1528 C CA . ALA A 1 191 ? -8.956 12.277 -15.377 1.00 88.06 191 ALA A CA 1
ATOM 1529 C C . ALA A 1 191 ? -9.027 11.987 -13.867 1.00 88.06 191 ALA A C 1
ATOM 1531 O O . ALA A 1 191 ? -9.864 11.204 -13.423 1.00 88.06 191 ALA A O 1
ATOM 1532 N N . LEU A 1 192 ? -8.218 12.681 -13.058 1.00 90.00 192 LEU A N 1
ATOM 1533 C CA . LEU A 1 192 ? -8.254 12.576 -11.593 1.00 90.00 192 LEU A CA 1
ATOM 1534 C C . LEU A 1 192 ? -9.577 13.086 -11.005 1.00 90.00 192 LEU A C 1
ATOM 1536 O O . LEU A 1 192 ? -10.115 12.485 -10.075 1.00 90.00 192 LEU A O 1
ATOM 1540 N N . LYS A 1 193 ? -10.150 14.152 -11.578 1.00 89.88 193 LYS A N 1
ATOM 1541 C CA . LYS A 1 193 ? -11.496 14.626 -11.219 1.00 89.88 193 LYS A CA 1
ATOM 1542 C C . LYS A 1 193 ? -12.557 13.585 -11.540 1.00 89.88 193 LYS A C 1
ATOM 1544 O O . LYS A 1 193 ? -13.461 13.373 -10.742 1.00 89.88 193 LYS A O 1
ATOM 1549 N N . GLU A 1 194 ? -12.495 12.945 -12.703 1.00 89.62 194 GLU A N 1
ATOM 1550 C CA . GLU A 1 194 ? -13.443 11.874 -13.026 1.00 89.62 194 GLU A CA 1
ATOM 1551 C C . GLU A 1 194 ? -13.311 10.696 -12.059 1.00 89.62 194 GLU A C 1
ATOM 1553 O O . GLU A 1 194 ? -14.325 10.226 -11.541 1.00 89.62 194 GLU A O 1
ATOM 1558 N N . LEU A 1 195 ? -12.078 10.292 -11.746 1.00 90.31 195 LEU A N 1
ATOM 1559 C CA . LEU A 1 195 ? -11.780 9.248 -10.770 1.00 90.31 195 LEU A CA 1
ATOM 1560 C C . LEU A 1 195 ? -12.422 9.550 -9.402 1.00 90.31 195 LEU A C 1
ATOM 1562 O O . LEU A 1 195 ? -13.199 8.736 -8.903 1.00 90.31 195 LEU A O 1
ATOM 1566 N N . ALA A 1 196 ? -12.183 10.741 -8.842 1.00 89.75 196 ALA A N 1
ATOM 1567 C CA . ALA A 1 196 ? -12.741 11.141 -7.548 1.00 89.75 196 ALA A CA 1
ATOM 1568 C C . ALA A 1 196 ? -14.281 11.215 -7.554 1.00 89.75 196 ALA A C 1
ATOM 1570 O O . ALA A 1 196 ? -14.918 10.814 -6.580 1.00 89.75 196 ALA A O 1
ATOM 1571 N N . LYS A 1 197 ? -14.914 11.655 -8.657 1.00 90.25 197 LYS A N 1
ATOM 1572 C CA . LYS A 1 197 ? -16.390 11.680 -8.771 1.00 90.25 197 LYS A CA 1
ATOM 1573 C C . LYS A 1 197 ? -16.999 10.292 -8.629 1.00 90.25 197 LYS A C 1
ATOM 1575 O O . LYS A 1 197 ? -18.024 10.148 -7.964 1.00 90.25 197 LYS A O 1
ATOM 1580 N N . PHE A 1 198 ? -16.406 9.280 -9.263 1.00 89.62 198 PHE A N 1
ATOM 1581 C CA . PHE A 1 198 ? -16.959 7.928 -9.201 1.00 89.62 198 PHE A CA 1
ATOM 1582 C C . PHE A 1 198 ? -16.933 7.366 -7.785 1.00 89.62 198 PHE A C 1
ATOM 1584 O O . PHE A 1 198 ? -17.921 6.761 -7.376 1.00 89.62 198 PHE A O 1
ATOM 1591 N N . LEU A 1 199 ? -15.873 7.632 -7.022 1.00 88.25 199 LEU A N 1
ATOM 1592 C CA . LEU A 1 199 ? -15.791 7.181 -5.639 1.00 88.25 199 LEU A CA 1
ATOM 1593 C C . LEU A 1 199 ? -16.705 7.997 -4.716 1.00 88.25 199 LEU A C 1
ATOM 1595 O O . LEU A 1 199 ? -17.592 7.436 -4.083 1.00 88.25 199 LEU A O 1
ATOM 1599 N N . HIS A 1 200 ? -16.539 9.321 -4.685 1.00 85.88 200 HIS A N 1
ATOM 1600 C CA . HIS A 1 200 ? -17.133 10.168 -3.645 1.00 85.88 200 HIS A CA 1
ATOM 1601 C C . HIS A 1 200 ? -18.553 10.660 -3.947 1.00 85.88 200 HIS A C 1
ATOM 1603 O O . HIS A 1 200 ? -19.288 10.983 -3.017 1.00 85.88 200 HIS A O 1
ATOM 1609 N N . LEU A 1 201 ? -18.961 10.734 -5.220 1.00 87.12 201 LEU A N 1
ATOM 1610 C CA . LEU A 1 201 ? -20.312 11.181 -5.592 1.00 87.12 201 LEU A CA 1
ATOM 1611 C C . LEU A 1 201 ? -21.214 10.024 -6.023 1.00 87.12 201 LEU A C 1
ATOM 1613 O O . LEU A 1 201 ? -22.406 10.034 -5.719 1.00 87.12 201 LEU A O 1
ATOM 1617 N N . ASN A 1 202 ? -20.661 9.037 -6.734 1.00 86.50 202 ASN A N 1
ATOM 1618 C CA . ASN A 1 202 ? -21.449 7.940 -7.303 1.00 86.50 202 ASN A CA 1
ATOM 1619 C C . ASN A 1 202 ? -21.383 6.647 -6.474 1.00 86.50 202 ASN A C 1
ATOM 1621 O O . ASN A 1 202 ? -22.249 5.790 -6.652 1.00 86.50 202 ASN A O 1
ATOM 1625 N N . GLY A 1 203 ? -20.372 6.483 -5.612 1.00 84.81 203 GLY A N 1
ATOM 1626 C CA . GLY A 1 203 ? -20.123 5.234 -4.882 1.00 84.81 203 GLY A CA 1
ATOM 1627 C C . GLY A 1 203 ? -19.767 4.042 -5.784 1.00 84.81 203 GLY A C 1
ATOM 1628 O O . GLY A 1 203 ? -19.959 2.893 -5.394 1.00 84.81 203 GLY A O 1
ATOM 1629 N N . ASP A 1 204 ? -19.285 4.290 -7.005 1.00 89.00 204 ASP A N 1
ATOM 1630 C CA . ASP A 1 204 ? -18.965 3.261 -8.000 1.00 89.00 204 ASP A CA 1
ATOM 1631 C C . ASP A 1 204 ? -17.497 2.824 -7.881 1.00 89.00 204 ASP A C 1
ATOM 1633 O O . ASP A 1 204 ? -16.600 3.304 -8.583 1.00 89.00 204 ASP A O 1
ATOM 1637 N N . VAL A 1 205 ? -17.259 1.897 -6.952 1.00 86.69 205 VAL A N 1
ATOM 1638 C CA . VAL A 1 205 ? -15.926 1.366 -6.625 1.00 86.69 205 VAL A CA 1
ATOM 1639 C C . VAL A 1 205 ? -15.281 0.636 -7.805 1.00 86.69 205 VAL A C 1
ATOM 1641 O O . VAL A 1 205 ? -14.073 0.741 -8.014 1.00 86.69 205 VAL A O 1
ATOM 1644 N N . GLU A 1 206 ? -16.059 -0.097 -8.599 1.00 86.69 206 GLU A N 1
ATOM 1645 C CA . GLU A 1 206 ? -15.515 -0.864 -9.724 1.00 86.69 206 GLU A CA 1
ATOM 1646 C C . GLU A 1 206 ? -15.093 0.064 -10.868 1.00 86.69 206 GLU A C 1
ATOM 1648 O O . GLU A 1 206 ? -14.014 -0.105 -11.444 1.00 86.69 206 GLU A O 1
ATOM 1653 N N . ARG A 1 207 ? -15.879 1.113 -11.151 1.00 88.50 207 ARG A N 1
ATOM 1654 C CA . ARG A 1 207 ? -15.468 2.133 -12.120 1.00 88.50 207 ARG A CA 1
ATOM 1655 C C . ARG A 1 207 ? -14.265 2.932 -11.632 1.00 88.50 207 ARG A C 1
ATOM 1657 O O . ARG A 1 207 ? -13.378 3.208 -12.441 1.00 88.50 207 ARG A O 1
ATOM 1664 N N . PHE A 1 208 ? -14.200 3.252 -10.337 1.00 90.12 208 PHE A N 1
ATOM 1665 C CA . PHE A 1 208 ? -13.011 3.856 -9.735 1.00 90.12 208 PHE A CA 1
ATOM 1666 C C . PHE A 1 208 ? -11.773 2.984 -9.968 1.00 90.12 208 PHE A C 1
ATOM 1668 O O . PHE A 1 208 ? -10.785 3.468 -10.508 1.00 90.12 208 PHE A O 1
ATOM 1675 N N . ARG A 1 209 ? -11.831 1.688 -9.635 1.00 88.56 209 ARG A N 1
ATOM 1676 C CA . ARG A 1 209 ? -10.703 0.754 -9.805 1.00 88.56 209 ARG A CA 1
ATOM 1677 C C . ARG A 1 209 ? -10.217 0.677 -11.246 1.00 88.56 209 ARG A C 1
ATOM 1679 O O . ARG A 1 209 ? -9.011 0.650 -11.484 1.00 88.56 209 ARG A O 1
ATOM 1686 N N . HIS A 1 210 ? -11.148 0.679 -12.196 1.00 87.81 210 HIS A N 1
ATOM 1687 C CA . HIS A 1 210 ? -10.822 0.691 -13.615 1.00 87.81 210 HIS A CA 1
ATOM 1688 C C . HIS A 1 210 ? -10.027 1.934 -14.021 1.00 87.81 210 HIS A C 1
ATOM 1690 O O . HIS A 1 210 ? -8.925 1.816 -14.552 1.00 87.81 210 HIS A O 1
ATOM 1696 N N . LEU A 1 211 ? -10.547 3.122 -13.707 1.00 90.12 211 LEU A N 1
ATOM 1697 C CA . LEU A 1 211 ? -9.882 4.383 -14.036 1.00 90.12 211 LEU A CA 1
ATOM 1698 C C . LEU A 1 211 ? -8.563 4.553 -13.268 1.00 90.12 211 LEU A C 1
ATOM 1700 O O . LEU A 1 211 ? -7.585 5.037 -13.829 1.00 90.12 211 LEU A O 1
ATOM 1704 N N . PHE A 1 212 ? -8.505 4.114 -12.007 1.00 92.06 212 PHE A N 1
ATOM 1705 C CA . PHE A 1 212 ? -7.283 4.126 -11.203 1.00 92.06 212 PHE A CA 1
ATOM 1706 C C . PHE A 1 212 ? -6.179 3.330 -11.895 1.00 92.06 212 PHE A C 1
ATOM 1708 O O . PHE A 1 212 ? -5.058 3.807 -12.043 1.00 92.06 212 PHE A O 1
ATOM 1715 N N . ALA A 1 213 ? -6.499 2.117 -12.342 1.00 90.56 213 ALA A N 1
ATOM 1716 C CA . ALA A 1 213 ? -5.552 1.260 -13.032 1.00 90.56 213 ALA A CA 1
ATOM 1717 C C . ALA A 1 213 ? -5.086 1.859 -14.368 1.00 90.56 213 ALA A C 1
ATOM 1719 O O . ALA A 1 213 ? -3.898 1.786 -14.668 1.00 90.56 213 ALA A O 1
ATOM 1720 N N . GLU A 1 214 ? -5.970 2.507 -15.135 1.00 90.25 214 GLU A N 1
ATOM 1721 C CA . GLU A 1 214 ? -5.572 3.237 -16.348 1.00 90.25 214 GLU A CA 1
ATOM 1722 C C . GLU A 1 214 ? -4.552 4.342 -16.037 1.00 90.25 214 GLU A C 1
ATOM 1724 O O . GLU A 1 214 ? -3.511 4.417 -16.694 1.00 90.25 214 GLU A O 1
ATOM 1729 N N . GLN A 1 215 ? -4.813 5.159 -15.009 1.00 92.00 215 GLN A N 1
ATOM 1730 C CA . GLN A 1 215 ? -3.891 6.218 -14.585 1.00 92.00 215 GLN A CA 1
ATOM 1731 C C . GLN A 1 215 ? -2.563 5.644 -14.074 1.00 92.00 215 GLN A C 1
ATOM 1733 O O . GLN A 1 215 ? -1.496 6.109 -14.468 1.00 92.00 215 GLN A O 1
ATOM 1738 N N . PHE A 1 216 ? -2.614 4.590 -13.259 1.00 93.25 216 PHE A N 1
ATOM 1739 C CA . PHE A 1 216 ? -1.432 3.914 -12.729 1.00 93.25 216 PHE A CA 1
ATOM 1740 C C . PHE A 1 216 ? -0.550 3.334 -13.843 1.00 93.25 216 PHE A C 1
ATOM 1742 O O . PHE A 1 216 ? 0.670 3.510 -13.848 1.00 93.25 216 PHE A O 1
ATOM 1749 N N . THR A 1 217 ? -1.155 2.660 -14.821 1.00 91.06 217 THR A N 1
ATOM 1750 C CA . THR A 1 217 ? -0.432 2.102 -15.964 1.00 91.06 217 THR A CA 1
ATOM 1751 C C . THR A 1 217 ? 0.173 3.191 -16.845 1.00 91.06 217 THR A C 1
ATOM 1753 O O . THR A 1 217 ? 1.287 3.022 -17.347 1.00 91.06 217 THR A O 1
ATOM 1756 N N . ASP A 1 218 ? -0.526 4.307 -17.046 1.00 91.44 218 ASP A N 1
ATOM 1757 C CA . ASP A 1 218 ? 0.020 5.419 -17.818 1.00 91.44 218 ASP A CA 1
ATOM 1758 C C . ASP A 1 218 ? 1.189 6.114 -17.096 1.00 91.44 218 ASP A C 1
ATOM 1760 O O . ASP A 1 218 ? 2.192 6.463 -17.731 1.00 91.44 218 ASP A O 1
ATOM 1764 N N . ALA A 1 219 ? 1.125 6.205 -15.764 1.00 92.62 219 ALA A N 1
ATOM 1765 C CA . ALA A 1 219 ? 2.233 6.646 -14.921 1.00 92.62 219 ALA A CA 1
ATOM 1766 C C . ALA A 1 219 ? 3.443 5.719 -15.036 1.00 92.62 219 ALA A C 1
ATOM 1768 O O . ALA A 1 219 ? 4.564 6.183 -15.258 1.00 92.62 219 ALA A O 1
ATOM 1769 N N . PHE A 1 220 ? 3.221 4.405 -14.985 1.00 92.81 220 PHE A N 1
ATOM 1770 C CA . PHE A 1 220 ? 4.278 3.424 -15.211 1.00 92.81 220 PHE A CA 1
ATOM 1771 C C . PHE A 1 220 ? 4.909 3.568 -16.602 1.00 92.81 220 PHE A C 1
ATOM 1773 O O . PHE A 1 220 ? 6.134 3.623 -16.717 1.00 92.81 220 PHE A O 1
ATOM 1780 N N . ARG A 1 221 ? 4.098 3.683 -17.664 1.00 90.81 221 ARG A N 1
ATOM 1781 C CA . ARG A 1 221 ? 4.603 3.872 -19.033 1.00 90.81 221 ARG A CA 1
ATOM 1782 C C . ARG A 1 221 ? 5.470 5.123 -19.121 1.00 90.81 221 ARG A C 1
ATOM 1784 O O . ARG A 1 221 ? 6.621 5.033 -19.545 1.00 90.81 221 ARG A O 1
ATOM 1791 N N . SER A 1 222 ? 4.952 6.246 -18.633 1.00 91.56 222 SER A N 1
ATOM 1792 C CA . SER A 1 222 ? 5.660 7.526 -18.610 1.00 91.56 222 SER A CA 1
ATOM 1793 C C . SER A 1 222 ? 6.989 7.425 -17.851 1.00 91.56 222 SER A C 1
ATOM 1795 O O . SER A 1 222 ? 7.996 7.960 -18.309 1.00 91.56 222 SER A O 1
ATOM 1797 N N . PHE A 1 223 ? 7.032 6.682 -16.737 1.00 92.19 223 PHE A N 1
ATOM 1798 C CA . PHE A 1 223 ? 8.263 6.446 -15.979 1.00 92.19 223 PHE A CA 1
ATOM 1799 C C . PHE A 1 223 ? 9.280 5.676 -16.822 1.00 92.19 223 PHE A C 1
ATOM 1801 O O . PHE A 1 223 ? 10.440 6.075 -16.945 1.00 92.19 223 PHE A O 1
ATOM 1808 N N . THR A 1 224 ? 8.842 4.573 -17.434 1.00 89.69 224 THR A N 1
ATOM 1809 C CA . THR A 1 224 ? 9.726 3.723 -18.238 1.00 89.69 224 THR A CA 1
ATOM 1810 C C . THR A 1 224 ? 10.272 4.433 -19.474 1.00 89.69 224 THR A C 1
ATOM 1812 O O . THR A 1 224 ? 11.430 4.210 -19.829 1.00 89.69 224 THR A O 1
ATOM 1815 N N . GLU A 1 225 ? 9.476 5.304 -20.099 1.00 89.31 225 GLU A N 1
ATOM 1816 C CA . GLU A 1 225 ? 9.870 6.105 -21.259 1.00 89.31 225 GLU A CA 1
ATOM 1817 C C . GLU A 1 225 ? 10.834 7.225 -20.865 1.00 89.31 225 GLU A C 1
ATOM 1819 O O . GLU A 1 225 ? 11.909 7.338 -21.457 1.00 89.31 225 GLU A O 1
ATOM 1824 N N . LEU A 1 226 ? 10.500 8.003 -19.828 1.00 89.00 226 LEU A N 1
ATOM 1825 C CA . LEU A 1 226 ? 11.312 9.130 -19.364 1.00 89.00 226 LEU A CA 1
ATOM 1826 C C . LEU A 1 226 ? 12.730 8.698 -18.983 1.00 89.00 226 LEU A C 1
ATOM 1828 O O . LEU A 1 226 ? 13.701 9.383 -19.305 1.00 89.00 226 LEU A O 1
ATOM 1832 N N . TYR A 1 227 ? 12.850 7.558 -18.305 1.00 88.12 227 TYR A N 1
ATOM 1833 C CA . TYR A 1 227 ? 14.137 7.041 -17.853 1.00 88.12 227 TYR A CA 1
ATOM 1834 C C . TYR A 1 227 ? 14.743 5.991 -18.786 1.00 88.12 227 TYR A C 1
ATOM 1836 O O . TYR A 1 227 ? 15.801 5.452 -18.476 1.00 88.12 227 TYR A O 1
ATOM 1844 N N . ASN A 1 228 ? 14.110 5.713 -19.931 1.00 84.00 228 ASN A N 1
ATOM 1845 C CA . ASN A 1 228 ? 14.567 4.730 -20.914 1.00 84.00 228 ASN A CA 1
ATOM 1846 C C . ASN A 1 228 ? 14.922 3.370 -20.277 1.00 84.00 228 ASN A C 1
ATOM 1848 O O . ASN A 1 228 ? 15.970 2.781 -20.555 1.00 84.00 228 ASN A O 1
ATOM 1852 N N . VAL A 1 229 ? 14.040 2.860 -19.411 1.00 81.94 229 VAL A N 1
ATOM 1853 C CA . VAL A 1 229 ? 14.280 1.645 -18.605 1.00 81.94 229 VAL A CA 1
ATOM 1854 C C . VAL A 1 229 ? 14.559 0.419 -19.482 1.00 81.94 229 VAL A C 1
ATOM 1856 O O . VAL A 1 229 ? 15.305 -0.473 -19.090 1.00 81.94 229 VAL A O 1
ATOM 1859 N N . SER A 1 230 ? 14.042 0.395 -20.716 1.00 72.56 230 SER A N 1
ATOM 1860 C CA . SER A 1 230 ? 14.333 -0.647 -21.711 1.00 72.56 230 SER A CA 1
ATOM 1861 C C . SER A 1 230 ? 15.807 -0.756 -22.110 1.00 72.56 230 SER A C 1
ATOM 1863 O O . SER A 1 230 ? 16.181 -1.739 -22.743 1.00 72.56 230 SER A O 1
ATOM 1865 N N . SER A 1 231 ? 16.627 0.246 -21.788 1.00 71.56 231 SER A N 1
ATOM 1866 C CA . SER A 1 231 ? 18.057 0.272 -22.104 1.00 71.56 231 SER A CA 1
ATOM 1867 C C . SER A 1 231 ? 18.963 -0.171 -20.950 1.00 71.56 231 SER A C 1
ATOM 1869 O O . SER A 1 231 ? 20.179 -0.185 -21.122 1.00 71.56 231 SER A O 1
ATOM 1871 N N . PHE A 1 232 ? 18.403 -0.504 -19.783 1.00 72.06 232 PHE A N 1
ATOM 1872 C CA . PHE A 1 232 ? 19.183 -0.779 -18.576 1.00 72.06 232 PHE A CA 1
ATOM 1873 C C . PHE A 1 232 ? 19.604 -2.240 -18.425 1.00 72.06 232 PHE A C 1
ATOM 1875 O O . PHE A 1 232 ? 18.854 -3.159 -18.755 1.00 72.06 232 PHE A O 1
ATOM 1882 N N . GLU A 1 233 ? 20.783 -2.444 -17.830 1.00 67.19 233 GLU A N 1
ATOM 1883 C CA . GLU A 1 233 ? 21.146 -3.718 -17.209 1.00 67.19 233 GLU A CA 1
ATOM 1884 C C . GLU A 1 233 ? 20.433 -3.883 -15.851 1.00 67.19 233 GLU A C 1
ATOM 1886 O O . GLU A 1 233 ? 19.957 -2.915 -15.245 1.00 67.19 233 GLU A O 1
ATOM 1891 N N . SER A 1 234 ? 20.353 -5.119 -15.347 1.00 63.12 234 SER A N 1
ATOM 1892 C CA . SER A 1 234 ? 19.562 -5.473 -14.156 1.00 63.12 234 SER A CA 1
ATOM 1893 C C . SER A 1 234 ? 19.939 -4.694 -12.886 1.00 63.12 234 SER A C 1
ATOM 1895 O O . SER A 1 234 ? 19.092 -4.463 -12.033 1.00 63.12 234 SER A O 1
ATOM 1897 N N . THR A 1 235 ? 21.176 -4.230 -12.730 1.00 65.94 235 THR A N 1
ATOM 1898 C CA . THR A 1 235 ? 21.567 -3.451 -11.541 1.00 65.94 235 THR A CA 1
ATOM 1899 C C . THR A 1 235 ? 21.230 -1.964 -11.634 1.00 65.94 235 THR A C 1
ATOM 1901 O O . THR A 1 235 ? 21.116 -1.297 -10.603 1.00 65.94 235 THR A O 1
ATOM 1904 N N . ASP A 1 236 ? 21.069 -1.428 -12.843 1.00 76.94 236 ASP A N 1
ATOM 1905 C CA . ASP A 1 236 ? 20.910 0.013 -13.058 1.00 76.94 236 ASP A CA 1
ATOM 1906 C C . ASP A 1 236 ? 19.460 0.462 -12.863 1.00 76.94 236 ASP A C 1
ATOM 1908 O O . ASP A 1 236 ? 19.220 1.509 -12.256 1.00 76.94 236 ASP A O 1
ATOM 1912 N N . TYR A 1 237 ? 18.485 -0.361 -13.270 1.00 81.00 237 TYR A N 1
ATOM 1913 C CA . TYR A 1 237 ? 17.070 -0.038 -13.058 1.00 81.00 237 TYR A CA 1
ATOM 1914 C C . TYR A 1 237 ? 16.710 -0.009 -11.568 1.00 81.00 237 TYR A C 1
ATOM 1916 O O . TYR A 1 237 ? 16.016 0.909 -11.130 1.00 81.00 237 TYR A O 1
ATOM 1924 N N . TYR A 1 238 ? 17.231 -0.959 -10.778 1.00 84.31 238 TYR A N 1
ATOM 1925 C CA . TYR A 1 238 ? 17.009 -0.975 -9.336 1.00 84.31 238 TYR A CA 1
ATOM 1926 C C . TYR A 1 238 ? 17.508 0.334 -8.710 1.00 84.31 238 TYR A C 1
ATOM 1928 O O . TYR A 1 238 ? 16.777 0.998 -7.977 1.00 84.31 238 TYR A O 1
ATOM 1936 N N . ARG A 1 239 ? 18.762 0.716 -8.998 1.00 86.12 239 ARG A N 1
ATOM 1937 C CA . ARG A 1 239 ? 19.385 1.909 -8.404 1.00 86.12 239 ARG A CA 1
ATOM 1938 C C . ARG A 1 239 ? 18.608 3.168 -8.744 1.00 86.12 239 ARG A C 1
ATOM 1940 O O . ARG A 1 239 ? 18.382 3.981 -7.852 1.00 86.12 239 ARG A O 1
ATOM 1947 N N . LEU A 1 240 ? 18.169 3.296 -9.996 1.00 88.94 240 LEU A N 1
ATOM 1948 C CA . LEU A 1 240 ? 17.314 4.399 -10.408 1.00 88.94 240 LEU A CA 1
ATOM 1949 C C . LEU A 1 240 ? 16.017 4.424 -9.593 1.00 88.94 240 LEU A C 1
ATOM 1951 O O . LEU A 1 240 ? 15.684 5.462 -9.028 1.00 88.94 240 LEU A O 1
ATOM 1955 N N . ILE A 1 241 ? 15.281 3.309 -9.539 1.00 91.00 241 ILE A N 1
ATOM 1956 C CA . ILE A 1 241 ? 14.008 3.246 -8.810 1.00 91.00 241 ILE A CA 1
ATOM 1957 C C . ILE A 1 241 ? 14.236 3.596 -7.343 1.00 91.00 241 ILE A C 1
ATOM 1959 O O . ILE A 1 241 ? 13.519 4.427 -6.800 1.00 91.00 241 ILE A O 1
ATOM 1963 N N . ALA A 1 242 ? 15.280 3.055 -6.717 1.00 89.44 242 ALA A N 1
ATOM 1964 C CA . ALA A 1 242 ? 15.602 3.365 -5.335 1.00 89.44 242 ALA A CA 1
ATOM 1965 C C . ALA A 1 242 ? 15.919 4.843 -5.101 1.00 89.44 242 ALA A C 1
ATOM 1967 O O . ALA A 1 242 ? 15.407 5.426 -4.145 1.00 89.44 242 ALA A O 1
ATOM 1968 N N . GLU A 1 243 ? 16.703 5.461 -5.984 1.00 91.19 243 GLU A N 1
ATOM 1969 C CA . GLU A 1 243 ? 16.991 6.894 -5.940 1.00 91.19 243 GLU A CA 1
ATOM 1970 C C . GLU A 1 243 ? 15.704 7.723 -6.058 1.00 91.19 243 GLU A C 1
ATOM 1972 O O . GLU A 1 243 ? 15.465 8.611 -5.237 1.00 91.19 243 GLU A O 1
ATOM 1977 N N . LYS A 1 244 ? 14.848 7.423 -7.044 1.00 92.06 244 LYS A N 1
ATOM 1978 C CA . LYS A 1 244 ? 13.607 8.179 -7.280 1.00 92.06 244 LYS A CA 1
ATOM 1979 C C . LYS A 1 244 ? 12.581 7.974 -6.172 1.00 92.06 244 LYS A C 1
ATOM 1981 O O . LYS A 1 244 ? 11.994 8.951 -5.710 1.00 92.06 244 LYS A O 1
ATOM 1986 N N . THR A 1 245 ? 12.421 6.748 -5.685 1.00 91.44 245 THR A N 1
ATOM 1987 C CA . THR A 1 245 ? 11.542 6.444 -4.554 1.00 91.44 245 THR A CA 1
ATOM 1988 C C . THR A 1 245 ? 12.035 7.119 -3.274 1.00 91.44 245 THR A C 1
ATOM 1990 O O . THR A 1 245 ? 11.213 7.609 -2.503 1.00 91.44 245 THR A O 1
ATOM 1993 N N . GLU A 1 246 ? 13.345 7.169 -3.006 1.00 91.44 246 GLU A N 1
ATOM 1994 C CA . GLU A 1 246 ? 13.846 7.872 -1.818 1.00 91.44 246 GLU A CA 1
ATOM 1995 C C . GLU A 1 246 ? 13.671 9.388 -1.945 1.00 91.44 246 GLU A C 1
ATOM 1997 O O . GLU A 1 246 ? 13.229 10.018 -0.985 1.00 91.44 246 GLU A O 1
ATOM 2002 N N . ALA A 1 247 ? 13.917 9.968 -3.124 1.00 90.56 247 ALA A N 1
ATOM 2003 C CA . ALA A 1 247 ? 13.623 11.377 -3.377 1.00 90.56 247 ALA A CA 1
ATOM 2004 C C . ALA A 1 247 ? 12.142 11.687 -3.095 1.00 90.56 247 ALA A C 1
ATOM 2006 O O . ALA A 1 247 ? 11.856 12.533 -2.250 1.00 90.56 247 ALA A O 1
ATOM 2007 N N . PHE A 1 248 ? 11.220 10.915 -3.684 1.00 91.94 248 PHE A N 1
ATOM 2008 C CA . PHE A 1 248 ? 9.777 11.018 -3.437 1.00 91.94 248 PHE A CA 1
ATOM 2009 C C . PHE A 1 248 ? 9.417 10.881 -1.951 1.00 91.94 248 PHE A C 1
ATOM 2011 O O . PHE A 1 248 ? 8.591 11.628 -1.423 1.00 91.94 248 PHE A O 1
ATOM 2018 N N . LYS A 1 249 ? 10.057 9.947 -1.236 1.00 91.81 249 LYS A N 1
ATOM 2019 C CA . LYS A 1 249 ? 9.806 9.746 0.195 1.00 91.81 249 LYS A CA 1
ATOM 2020 C C . LYS A 1 249 ? 10.120 10.984 1.024 1.00 91.81 249 LYS A C 1
ATOM 2022 O O . LYS A 1 249 ? 9.389 11.283 1.969 1.00 91.81 249 LYS A O 1
ATOM 2027 N N . GLN A 1 250 ? 11.211 11.663 0.693 1.00 91.00 250 GLN A N 1
ATOM 2028 C CA . GLN A 1 250 ? 11.702 12.822 1.431 1.00 91.00 250 GLN A CA 1
ATOM 2029 C C . GLN A 1 250 ? 10.950 14.105 1.069 1.00 91.00 250 GLN A C 1
ATOM 2031 O O . GLN A 1 250 ? 10.692 14.914 1.956 1.00 91.00 250 GLN A O 1
ATOM 2036 N N . SER A 1 251 ? 10.586 14.289 -0.202 1.00 88.56 251 SER A N 1
ATOM 2037 C CA . SER A 1 251 ? 9.926 15.505 -0.693 1.00 88.56 251 SER A CA 1
ATOM 2038 C C . SER A 1 251 ? 8.405 15.486 -0.530 1.00 88.56 251 SER A C 1
ATOM 2040 O O . SER A 1 251 ? 7.807 16.534 -0.285 1.00 88.56 251 SER A O 1
ATOM 2042 N N . VAL A 1 252 ? 7.778 14.310 -0.644 1.00 89.81 252 VAL A N 1
ATOM 2043 C CA . VAL A 1 252 ? 6.319 14.171 -0.760 1.00 89.81 252 VAL A CA 1
ATOM 2044 C C . VAL A 1 252 ? 5.765 13.257 0.322 1.00 89.81 252 VAL A C 1
ATOM 2046 O O . VAL A 1 252 ? 4.976 13.697 1.159 1.00 89.81 252 VAL A O 1
ATOM 2049 N N . LEU A 1 253 ? 6.185 11.989 0.345 1.00 90.94 253 LEU A N 1
ATOM 2050 C CA . LEU A 1 253 ? 5.491 10.964 1.126 1.00 90.94 253 LEU A CA 1
ATOM 2051 C C . LEU A 1 253 ? 5.484 11.281 2.627 1.00 90.94 253 LEU A C 1
ATOM 2053 O O . LEU A 1 253 ? 4.425 11.374 3.240 1.00 90.94 253 LEU A O 1
ATOM 2057 N N . ARG A 1 254 ? 6.665 11.482 3.223 1.00 91.44 254 ARG A N 1
ATOM 2058 C CA . ARG A 1 254 ? 6.804 11.744 4.663 1.00 91.44 254 ARG A CA 1
ATOM 2059 C C . ARG A 1 254 ? 6.281 13.121 5.091 1.00 91.44 254 ARG A C 1
ATOM 2061 O O . ARG A 1 254 ? 5.594 13.162 6.108 1.00 91.44 254 ARG A O 1
ATOM 2068 N N . PRO A 1 255 ? 6.587 14.236 4.397 1.00 90.81 255 PRO A N 1
ATOM 2069 C CA . PRO A 1 255 ? 6.143 15.555 4.850 1.00 90.81 255 PRO A CA 1
ATOM 2070 C C . PRO A 1 255 ? 4.692 15.895 4.485 1.00 90.81 255 PRO A C 1
ATOM 2072 O O . PRO A 1 255 ? 4.109 16.752 5.146 1.00 90.81 255 PRO A O 1
ATOM 2075 N N . ARG A 1 256 ? 4.111 15.280 3.443 1.00 89.62 256 ARG A N 1
ATOM 2076 C CA . ARG A 1 256 ? 2.773 15.635 2.938 1.00 89.62 256 ARG A CA 1
ATOM 2077 C C . ARG A 1 256 ? 1.761 14.515 3.126 1.00 89.62 256 ARG A C 1
ATOM 2079 O O . ARG A 1 256 ? 0.776 14.723 3.821 1.00 89.62 256 ARG A O 1
ATOM 2086 N N . ILE A 1 257 ? 2.007 13.339 2.552 1.00 90.06 257 ILE A N 1
ATOM 2087 C CA . ILE A 1 257 ? 1.008 12.257 2.478 1.00 90.06 257 ILE A CA 1
ATOM 2088 C C . ILE A 1 257 ? 0.809 11.562 3.831 1.00 90.06 257 ILE A C 1
ATOM 2090 O O . ILE A 1 257 ? -0.323 11.397 4.277 1.00 90.06 257 ILE A O 1
ATOM 2094 N N . PHE A 1 258 ? 1.893 11.176 4.510 1.00 90.19 258 PHE A N 1
ATOM 2095 C CA . PHE A 1 258 ? 1.826 10.452 5.784 1.00 90.19 258 PHE A CA 1
ATOM 2096 C C . PHE A 1 258 ? 1.043 11.196 6.875 1.00 90.19 258 PHE A C 1
ATOM 2098 O O . PHE A 1 258 ? 0.241 10.542 7.538 1.00 90.19 258 PHE A O 1
ATOM 2105 N N . PRO A 1 259 ? 1.193 12.522 7.069 1.00 89.75 259 PRO A N 1
ATOM 2106 C CA . PRO A 1 259 ? 0.343 13.266 7.996 1.00 89.75 259 PRO A CA 1
ATOM 2107 C C . PRO A 1 259 ? -1.153 13.170 7.671 1.00 89.75 259 PRO A C 1
ATOM 2109 O O . PRO A 1 259 ? -1.954 12.985 8.585 1.00 89.75 259 PRO A O 1
ATOM 2112 N N . VAL A 1 260 ? -1.537 13.250 6.390 1.00 88.38 260 VAL A N 1
ATOM 2113 C CA . VAL A 1 260 ? -2.947 13.132 5.977 1.00 88.38 260 VAL A CA 1
ATOM 2114 C C . VAL A 1 260 ? -3.471 11.738 6.296 1.00 88.38 260 VAL A C 1
ATOM 2116 O O . VAL A 1 260 ? -4.458 11.595 7.014 1.00 88.38 260 VAL A O 1
ATOM 2119 N N . ASN A 1 261 ? -2.772 10.714 5.809 1.00 85.31 261 ASN A N 1
ATOM 2120 C CA . ASN A 1 261 ? -3.138 9.322 6.022 1.00 85.31 261 ASN A CA 1
ATOM 2121 C C . ASN A 1 261 ? -3.238 8.999 7.521 1.00 85.31 261 ASN A C 1
ATOM 2123 O O . ASN A 1 261 ? -4.292 8.584 8.001 1.00 85.31 261 ASN A O 1
ATOM 2127 N N . ASN A 1 262 ? -2.152 9.190 8.269 1.00 85.50 262 ASN A N 1
ATOM 2128 C CA . ASN A 1 262 ? -2.041 8.658 9.623 1.00 85.50 262 ASN A CA 1
ATOM 2129 C C . ASN A 1 262 ? -2.877 9.464 10.620 1.00 85.50 262 ASN A C 1
ATOM 2131 O O . ASN A 1 262 ? -3.550 8.883 11.471 1.00 85.50 262 ASN A O 1
ATOM 2135 N N . GLU A 1 263 ? -2.852 10.794 10.527 1.00 83.69 263 GLU A N 1
ATOM 2136 C CA . GLU A 1 263 ? -3.436 11.643 11.568 1.00 83.69 263 GLU A CA 1
ATOM 2137 C C . GLU A 1 263 ? -4.841 12.133 11.217 1.00 83.69 263 GLU A C 1
ATOM 2139 O O . GLU A 1 263 ? -5.684 12.211 12.110 1.00 83.69 263 GLU A O 1
ATOM 2144 N N . LEU A 1 264 ? -5.119 12.442 9.945 1.00 84.81 264 LEU A N 1
ATOM 2145 C CA . LEU A 1 264 ? -6.427 12.978 9.554 1.00 84.81 264 LEU A CA 1
ATOM 2146 C C . LEU A 1 264 ? -7.427 11.876 9.207 1.00 84.81 264 LEU A C 1
ATOM 2148 O O . LEU A 1 264 ? -8.568 11.952 9.654 1.00 84.81 264 LEU A O 1
ATOM 2152 N N . VAL A 1 265 ? -7.002 10.849 8.463 1.00 84.44 265 VAL A N 1
ATOM 2153 C CA . VAL A 1 265 ? -7.898 9.760 8.042 1.00 84.44 265 VAL A CA 1
ATOM 2154 C C . VAL A 1 265 ? -7.932 8.639 9.077 1.00 84.44 265 VAL A C 1
ATOM 2156 O O . VAL A 1 265 ? -8.993 8.313 9.599 1.00 84.44 265 VAL A O 1
ATOM 2159 N N . SER A 1 266 ? -6.767 8.075 9.395 1.00 83.00 266 SER A N 1
ATOM 2160 C CA . SER A 1 266 ? -6.626 6.789 10.093 1.00 83.00 266 SER A CA 1
ATOM 2161 C C . SER A 1 266 ? -6.747 6.850 11.617 1.00 83.00 266 SER A C 1
ATOM 2163 O O . SER A 1 266 ? -6.791 5.810 12.268 1.00 83.00 266 SER A O 1
ATOM 2165 N N . ASN A 1 267 ? -6.734 8.046 12.217 1.00 87.00 267 ASN A N 1
ATOM 2166 C CA . ASN A 1 267 ? -6.634 8.251 13.670 1.00 87.00 267 ASN A CA 1
ATOM 2167 C C . ASN A 1 267 ? -5.539 7.373 14.326 1.00 87.00 267 ASN A C 1
ATOM 2169 O O . ASN A 1 267 ? -5.772 6.726 15.352 1.00 87.00 267 ASN A O 1
ATOM 2173 N N . ALA A 1 268 ? -4.328 7.356 13.760 1.00 89.19 268 ALA A N 1
ATOM 2174 C CA . ALA A 1 268 ? -3.228 6.474 14.166 1.00 89.19 268 ALA A CA 1
ATOM 2175 C C . ALA A 1 268 ? -2.936 6.496 15.675 1.00 89.19 268 ALA A C 1
ATOM 2177 O O . ALA A 1 268 ? -2.611 5.472 16.275 1.00 89.19 268 ALA A O 1
ATOM 2178 N N . SER A 1 269 ? -3.079 7.661 16.309 1.00 90.75 269 SER A N 1
ATOM 2179 C CA . SER A 1 269 ? -2.914 7.820 17.757 1.00 90.75 269 SER A CA 1
ATOM 2180 C C . SER A 1 269 ? -3.915 6.983 18.570 1.00 90.75 269 SER A C 1
ATOM 2182 O O . SER A 1 269 ? -3.528 6.367 19.563 1.00 90.75 269 SER A O 1
ATOM 2184 N N . ALA A 1 270 ? -5.178 6.896 18.141 1.00 91.69 270 ALA A N 1
ATOM 2185 C CA . ALA A 1 270 ? -6.185 6.068 18.803 1.00 91.69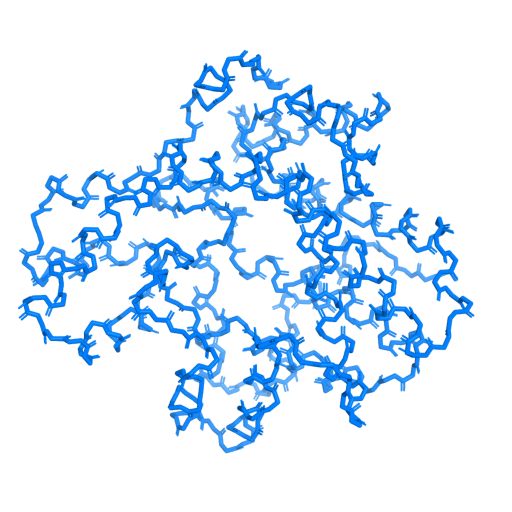 270 ALA A CA 1
ATOM 2186 C C . ALA A 1 270 ? -5.872 4.570 18.642 1.00 91.69 270 ALA A C 1
ATOM 2188 O O . ALA A 1 270 ? -5.948 3.821 19.617 1.00 91.69 270 ALA A O 1
ATOM 2189 N N . ILE A 1 271 ? -5.429 4.154 17.449 1.00 92.69 271 ILE A N 1
ATOM 2190 C CA . ILE A 1 271 ? -5.022 2.768 17.162 1.00 92.69 271 ILE A CA 1
ATOM 2191 C C . ILE A 1 271 ? -3.856 2.355 18.069 1.00 92.69 271 ILE A C 1
ATOM 2193 O O . ILE A 1 271 ? -3.917 1.313 18.722 1.00 92.69 271 ILE A O 1
ATOM 2197 N N . LYS A 1 272 ? -2.820 3.194 18.182 1.00 92.94 272 LYS A N 1
ATOM 2198 C CA . LYS A 1 272 ? -1.656 2.935 19.049 1.00 92.94 272 LYS A CA 1
ATOM 2199 C C . LYS A 1 272 ? -2.045 2.764 20.512 1.00 92.94 272 LYS A C 1
ATOM 2201 O O . LYS A 1 272 ? -1.536 1.864 21.180 1.00 92.94 272 LYS A O 1
ATOM 2206 N N . GLU A 1 273 ? -2.951 3.601 21.011 1.00 93.81 273 GLU A N 1
ATOM 2207 C CA . GLU A 1 273 ? -3.427 3.482 22.386 1.00 93.81 273 GLU A CA 1
ATOM 2208 C C . GLU A 1 273 ? -4.261 2.204 22.582 1.00 93.81 273 GLU A C 1
ATOM 2210 O O . GLU A 1 273 ? -4.111 1.553 23.611 1.00 93.81 273 GLU A O 1
ATOM 2215 N N . ILE A 1 274 ? -5.086 1.777 21.617 1.00 94.94 274 ILE A N 1
ATOM 2216 C CA . ILE A 1 274 ? -5.763 0.465 21.694 1.00 94.94 274 ILE A CA 1
ATOM 2217 C C . ILE A 1 274 ? -4.748 -0.682 21.748 1.00 94.94 274 ILE A C 1
ATOM 2219 O O . ILE A 1 274 ? -4.858 -1.547 22.612 1.00 94.94 274 ILE A O 1
ATOM 2223 N N . VAL A 1 275 ? -3.735 -0.689 20.874 1.00 95.19 275 VAL A N 1
ATOM 2224 C CA . VAL A 1 275 ? -2.702 -1.743 20.862 1.00 95.19 275 VAL A CA 1
ATOM 2225 C C . VAL A 1 275 ? -1.973 -1.814 22.205 1.00 95.19 275 VAL A C 1
ATOM 2227 O O . VAL A 1 275 ? -1.734 -2.898 22.736 1.00 95.19 275 VAL A O 1
ATOM 2230 N N . LYS A 1 276 ? -1.640 -0.662 22.788 1.00 95.25 276 LYS A N 1
ATOM 2231 C CA . LYS A 1 276 ? -1.015 -0.568 24.111 1.00 95.25 276 LYS A CA 1
ATOM 2232 C C . LYS A 1 276 ? -1.901 -1.147 25.214 1.00 95.25 276 LYS A C 1
ATOM 2234 O O . LYS A 1 276 ? -1.402 -1.901 26.048 1.00 95.25 276 LYS A O 1
ATOM 2239 N N . ASP A 1 277 ? -3.190 -0.837 25.208 1.00 94.81 277 ASP A N 1
ATOM 2240 C CA . ASP A 1 277 ? -4.151 -1.395 26.160 1.00 94.81 277 ASP A CA 1
ATOM 2241 C C . ASP A 1 277 ? -4.304 -2.909 26.000 1.00 94.81 277 ASP A C 1
ATOM 2243 O O . ASP A 1 277 ? -4.229 -3.646 26.980 1.00 94.81 277 ASP A O 1
ATOM 2247 N N . LEU A 1 278 ? -4.431 -3.396 24.763 1.00 96.12 278 LEU A N 1
ATOM 2248 C CA . LEU A 1 278 ? -4.462 -4.829 24.476 1.00 96.12 278 LEU A CA 1
ATOM 2249 C C . LEU A 1 278 ? -3.205 -5.521 25.014 1.00 96.12 278 LEU A C 1
ATOM 2251 O O . LEU A 1 278 ? -3.302 -6.594 25.605 1.00 96.12 278 LEU A O 1
ATOM 2255 N N . LYS A 1 279 ? -2.023 -4.900 24.879 1.00 96.25 279 LYS A N 1
ATOM 2256 C CA . LYS A 1 279 ? -0.768 -5.448 25.420 1.00 96.25 279 LYS A CA 1
ATOM 2257 C C . LYS A 1 279 ? -0.787 -5.513 26.945 1.00 96.25 279 LYS A C 1
ATOM 2259 O O . LYS A 1 279 ? -0.273 -6.479 27.503 1.00 96.25 279 LYS A O 1
ATOM 2264 N N . GLN A 1 280 ? -1.389 -4.532 27.616 1.00 95.06 280 GLN A N 1
ATOM 2265 C CA . GLN A 1 280 ? -1.558 -4.549 29.073 1.00 95.06 280 GLN A CA 1
ATOM 2266 C C . GLN A 1 280 ? -2.524 -5.650 29.530 1.00 95.06 280 GLN A C 1
ATOM 2268 O O . GLN A 1 280 ? -2.279 -6.280 30.558 1.00 95.06 280 GLN A O 1
ATOM 2273 N N . THR A 1 281 ? -3.582 -5.910 28.762 1.00 94.12 281 THR A N 1
ATOM 2274 C CA . THR A 1 281 ? -4.613 -6.902 29.101 1.00 94.12 281 THR A CA 1
ATOM 2275 C C . THR A 1 281 ? -4.192 -8.335 28.761 1.00 94.12 281 THR A C 1
ATOM 2277 O O . THR A 1 281 ? -4.396 -9.251 29.557 1.00 94.12 281 THR A O 1
ATOM 2280 N N . LEU A 1 282 ? -3.594 -8.549 27.587 1.00 96.06 282 LEU A N 1
ATOM 2281 C CA . LEU A 1 282 ? -3.342 -9.879 27.016 1.00 96.06 282 LEU A CA 1
ATOM 2282 C C . LEU A 1 282 ? -1.867 -10.299 27.070 1.00 96.06 282 LEU A C 1
ATOM 2284 O O . LEU A 1 282 ? -1.567 -11.496 27.035 1.00 96.06 282 LEU A O 1
ATOM 2288 N N . GLY A 1 283 ? -0.948 -9.337 27.171 1.00 96.25 283 GLY A N 1
ATOM 2289 C CA . GLY A 1 283 ? 0.486 -9.542 26.972 1.00 96.25 283 GLY A CA 1
ATOM 2290 C C . GLY A 1 283 ? 0.896 -9.493 25.495 1.00 96.25 283 GLY A C 1
ATOM 2291 O O . GLY A 1 283 ? 0.099 -9.745 24.593 1.00 96.25 283 GLY A O 1
ATOM 2292 N N . GLU A 1 284 ? 2.168 -9.181 25.238 1.00 93.94 284 GLU A N 1
ATOM 2293 C CA . GLU A 1 284 ? 2.673 -8.874 23.888 1.00 93.94 284 GLU A CA 1
ATOM 2294 C C . GLU A 1 284 ? 2.513 -10.015 22.880 1.00 93.94 284 GLU A C 1
ATOM 2296 O O . GLU A 1 284 ? 2.095 -9.771 21.751 1.00 93.94 284 GLU A O 1
ATOM 2301 N N . VAL A 1 285 ? 2.804 -11.254 23.292 1.00 93.06 285 VAL A N 1
ATOM 2302 C CA . VAL A 1 285 ? 2.717 -12.431 22.411 1.00 93.06 285 VAL A CA 1
ATOM 2303 C C . VAL A 1 285 ? 1.288 -12.615 21.906 1.00 93.06 285 VAL A C 1
ATOM 2305 O O . VAL A 1 285 ? 1.077 -12.697 20.703 1.00 93.06 285 VAL A O 1
ATOM 2308 N N . LYS A 1 286 ? 0.300 -12.571 22.810 1.00 94.94 286 LYS A N 1
ATOM 2309 C CA . LYS A 1 286 ? -1.109 -12.747 22.441 1.00 94.94 286 LYS A CA 1
ATOM 2310 C C . LYS A 1 286 ? -1.620 -11.633 21.539 1.00 94.94 286 LYS A C 1
ATOM 2312 O O . LYS A 1 286 ? -2.386 -11.917 20.631 1.00 94.94 286 LYS A O 1
ATOM 2317 N N . VAL A 1 287 ? -1.216 -10.382 21.778 1.00 95.94 287 VAL A N 1
ATOM 2318 C CA . VAL A 1 287 ? -1.603 -9.267 20.898 1.00 95.94 287 VAL A CA 1
ATOM 2319 C C . VAL A 1 287 ? -1.039 -9.461 19.508 1.00 95.94 287 VAL A C 1
ATOM 2321 O O . VAL A 1 287 ? -1.748 -9.262 18.535 1.00 95.94 287 VAL A O 1
ATOM 2324 N N . ARG A 1 288 ? 0.225 -9.855 19.398 1.00 94.00 288 ARG A N 1
ATOM 2325 C CA . ARG A 1 288 ? 0.827 -10.083 18.093 1.00 94.00 288 ARG A CA 1
ATOM 2326 C C . ARG A 1 288 ? 0.117 -11.193 17.328 1.00 94.00 288 ARG A C 1
ATOM 2328 O O . ARG A 1 288 ? -0.202 -10.985 16.164 1.00 94.00 288 ARG A O 1
ATOM 2335 N N . ASP A 1 289 ? -0.138 -12.325 17.974 1.00 93.00 289 ASP A N 1
ATOM 2336 C CA . ASP A 1 289 ? -0.809 -13.454 17.329 1.00 93.00 289 ASP A CA 1
ATOM 2337 C C . ASP A 1 289 ? -2.246 -13.045 16.926 1.00 93.00 289 ASP A C 1
ATOM 2339 O O . ASP A 1 289 ? -2.642 -13.227 15.779 1.00 93.00 289 ASP A O 1
ATOM 2343 N N . LEU A 1 290 ? -2.966 -12.329 17.803 1.00 95.06 290 LEU A N 1
ATOM 2344 C CA . LEU A 1 290 ? -4.276 -11.736 17.509 1.00 95.06 290 LEU A CA 1
ATOM 2345 C C . LEU A 1 290 ? -4.249 -10.822 16.275 1.00 95.06 290 LEU A C 1
ATOM 2347 O O . LEU A 1 290 ? -5.073 -10.971 15.378 1.00 95.06 290 LEU A O 1
ATOM 2351 N N . MET A 1 291 ? -3.313 -9.872 16.227 1.00 95.25 291 MET A N 1
ATOM 2352 C CA . MET A 1 291 ? -3.206 -8.879 15.151 1.00 95.25 291 MET A CA 1
ATOM 2353 C C . MET A 1 291 ? -2.775 -9.490 13.810 1.00 95.25 291 MET A C 1
ATOM 2355 O O . MET A 1 291 ? -3.028 -8.889 12.768 1.00 95.25 291 MET A O 1
ATOM 2359 N N . LEU A 1 292 ? -2.145 -10.670 13.830 1.00 93.06 292 LEU A N 1
ATOM 2360 C CA . LEU A 1 292 ? -1.829 -11.476 12.646 1.00 93.06 292 LEU A CA 1
ATOM 2361 C C . LEU A 1 292 ? -2.997 -12.356 12.183 1.00 93.06 292 LEU A C 1
ATOM 2363 O O . LEU A 1 292 ? -2.940 -12.897 11.078 1.00 93.06 292 LEU A O 1
ATOM 2367 N N . GLU A 1 293 ? -4.030 -12.537 13.001 1.00 91.38 293 GLU A N 1
ATOM 2368 C CA . GLU A 1 293 ? -5.228 -13.311 12.665 1.00 91.38 293 GLU A CA 1
ATOM 2369 C C . GLU A 1 293 ? -6.364 -12.425 12.149 1.00 91.38 293 GLU A C 1
ATOM 2371 O O . GLU A 1 293 ? -7.045 -12.805 11.195 1.00 91.38 293 GLU A O 1
ATOM 2376 N N . VAL A 1 294 ? -6.556 -11.251 12.754 1.00 93.62 294 VAL A N 1
ATOM 2377 C CA . VAL A 1 294 ? -7.642 -10.326 12.401 1.00 93.62 294 VAL A CA 1
ATOM 2378 C C . VAL A 1 294 ? -7.298 -9.430 11.207 1.00 93.62 294 VAL A C 1
ATOM 2380 O O . VAL A 1 294 ? -6.137 -9.245 10.841 1.00 93.62 294 VAL A O 1
ATOM 2383 N N . ASP A 1 295 ? -8.339 -8.864 10.604 1.00 92.56 295 ASP A N 1
ATOM 2384 C CA . ASP A 1 295 ? -8.277 -7.814 9.584 1.00 92.56 295 ASP A CA 1
ATOM 2385 C C . ASP A 1 295 ? -8.901 -6.509 10.119 1.00 92.56 295 ASP A C 1
ATOM 2387 O O . ASP A 1 295 ? -9.408 -6.475 11.243 1.00 92.56 295 ASP A O 1
ATOM 2391 N N . ASP A 1 296 ? -8.880 -5.427 9.339 1.00 90.94 296 ASP A N 1
ATOM 2392 C CA . ASP A 1 296 ? -9.340 -4.110 9.804 1.00 90.94 296 ASP A CA 1
ATOM 2393 C C . ASP A 1 296 ? -10.847 -4.097 10.116 1.00 90.94 296 ASP A C 1
ATOM 2395 O O . ASP A 1 296 ? -11.295 -3.318 10.957 1.00 90.94 296 ASP A O 1
ATOM 2399 N N . GLN A 1 297 ? -11.631 -4.972 9.472 1.00 88.00 297 GLN A N 1
ATOM 2400 C CA . GLN A 1 297 ? -13.081 -5.071 9.664 1.00 88.00 297 GLN A CA 1
ATOM 2401 C C . GLN A 1 297 ? -13.455 -5.888 10.906 1.00 88.00 297 GLN A C 1
ATOM 2403 O O . GLN A 1 297 ? -14.397 -5.540 11.612 1.00 88.00 297 GLN A O 1
ATOM 2408 N N . SER A 1 298 ? -12.728 -6.970 11.180 1.00 91.00 298 SER A N 1
ATOM 2409 C CA . SER A 1 298 ? -12.994 -7.892 12.291 1.00 91.00 298 SER A CA 1
ATOM 2410 C C . SER A 1 298 ? -12.305 -7.479 13.595 1.00 91.00 298 SER A C 1
ATOM 2412 O O . SER A 1 298 ? -12.751 -7.860 14.682 1.00 91.00 298 SER A O 1
ATOM 2414 N N . ALA A 1 299 ? -11.237 -6.680 13.519 1.00 92.75 299 ALA A N 1
ATOM 2415 C CA . ALA A 1 299 ? -10.495 -6.229 14.691 1.00 92.75 299 ALA A CA 1
ATOM 2416 C C . ALA A 1 299 ? -11.347 -5.457 15.726 1.00 92.75 299 ALA A C 1
ATOM 2418 O O . ALA A 1 299 ? -11.221 -5.777 16.908 1.00 92.75 299 ALA A O 1
ATOM 2419 N N . PRO A 1 300 ? -12.248 -4.518 15.361 1.00 91.81 300 PRO A N 1
ATOM 2420 C CA . PRO A 1 300 ? -13.108 -3.806 16.314 1.00 91.81 300 PRO A CA 1
ATOM 2421 C C . PRO A 1 300 ? -13.919 -4.727 17.237 1.00 91.81 300 PRO A C 1
ATOM 2423 O O . PRO A 1 300 ? -13.856 -4.587 18.459 1.00 91.81 300 PRO A O 1
ATOM 2426 N N . GLU A 1 301 ? -14.637 -5.704 16.672 1.00 92.69 301 GLU A N 1
ATOM 2427 C CA . GLU A 1 301 ? -15.409 -6.680 17.454 1.00 92.69 301 GLU A CA 1
ATOM 2428 C C . GLU A 1 301 ? -14.499 -7.515 18.352 1.00 92.69 301 GLU A C 1
ATOM 2430 O O . GLU A 1 301 ? -14.814 -7.781 19.516 1.00 92.69 301 GLU A O 1
ATOM 2435 N N . ARG A 1 302 ? -13.331 -7.897 17.830 1.00 94.94 302 ARG A N 1
ATOM 2436 C CA . ARG A 1 302 ? -12.361 -8.670 18.592 1.00 94.94 302 ARG A CA 1
ATOM 2437 C C . ARG A 1 302 ? -11.784 -7.869 19.758 1.00 94.94 302 ARG A C 1
ATOM 2439 O O . ARG A 1 302 ? -11.646 -8.419 20.845 1.00 94.94 302 ARG A O 1
ATOM 2446 N N . PHE A 1 303 ? -11.509 -6.581 19.580 1.00 95.00 303 PHE A N 1
ATOM 2447 C CA . PHE A 1 303 ? -11.023 -5.703 20.645 1.00 95.00 303 PHE A CA 1
ATOM 2448 C C . PHE A 1 303 ? -12.051 -5.546 21.767 1.00 95.00 303 PHE A C 1
ATOM 2450 O O . PHE A 1 303 ? -11.681 -5.603 22.939 1.00 95.00 303 PHE A O 1
ATOM 2457 N N . LEU A 1 304 ? -13.338 -5.421 21.424 1.00 94.69 304 LEU A N 1
ATOM 2458 C CA . LEU A 1 304 ? -14.430 -5.392 22.405 1.00 94.69 304 LEU A CA 1
ATOM 2459 C C . LEU A 1 304 ? -14.501 -6.697 23.202 1.00 94.69 304 LEU A C 1
ATOM 2461 O O . LEU A 1 304 ? -14.621 -6.671 24.427 1.00 94.69 304 LEU A O 1
ATOM 2465 N N . ALA A 1 305 ? -14.377 -7.842 22.523 1.00 95.44 305 ALA A N 1
ATOM 2466 C CA . ALA A 1 305 ? -14.363 -9.154 23.170 1.00 95.44 305 ALA A CA 1
ATOM 2467 C C . ALA A 1 305 ? -13.181 -9.328 24.142 1.00 95.44 305 ALA A C 1
ATOM 2469 O O . ALA A 1 305 ? -13.308 -10.031 25.142 1.00 95.44 305 ALA A O 1
ATOM 2470 N N . GLU A 1 306 ? -12.057 -8.659 23.875 1.00 95.44 306 GLU A N 1
ATOM 2471 C CA . GLU A 1 306 ? -10.872 -8.631 24.741 1.00 95.44 306 GLU A CA 1
ATOM 2472 C C . GLU A 1 306 ? -10.905 -7.490 25.784 1.00 95.44 306 GLU A C 1
ATOM 2474 O O . GLU A 1 306 ? -9.923 -7.253 26.489 1.00 95.44 306 GLU A O 1
ATOM 2479 N N . GLY A 1 307 ? -12.043 -6.798 25.928 1.00 93.00 307 GLY A N 1
ATOM 2480 C CA . GLY A 1 307 ? -12.302 -5.849 27.015 1.00 93.00 307 GLY A CA 1
ATOM 2481 C C . GLY A 1 307 ? -11.918 -4.394 26.737 1.00 93.00 307 GLY A C 1
ATOM 2482 O O . GLY A 1 307 ? -11.887 -3.596 27.676 1.00 93.00 307 GLY A O 1
ATOM 2483 N N . ILE A 1 308 ? -11.636 -4.024 25.485 1.00 95.19 308 ILE A N 1
ATOM 2484 C CA . ILE A 1 308 ? -11.473 -2.616 25.098 1.00 95.19 308 ILE A CA 1
ATOM 2485 C C . ILE A 1 308 ? -12.842 -1.926 25.098 1.00 95.19 308 ILE A C 1
ATOM 2487 O O . ILE A 1 308 ? -13.827 -2.490 24.637 1.00 95.19 308 ILE A O 1
ATOM 2491 N N . ASP A 1 309 ? -12.913 -0.701 25.619 1.00 93.50 309 ASP A N 1
ATOM 2492 C CA . ASP A 1 309 ? -14.154 0.083 25.660 1.00 93.50 309 ASP A CA 1
ATOM 2493 C C . ASP A 1 309 ? -14.636 0.485 24.251 1.00 93.50 309 ASP A C 1
ATOM 2495 O O . ASP A 1 309 ? -13.845 0.907 23.401 1.00 93.50 309 ASP A O 1
ATOM 2499 N N . GLN A 1 310 ? -15.955 0.437 24.043 1.00 91.25 310 GLN A N 1
ATOM 2500 C CA . GLN A 1 310 ? -16.647 0.854 22.824 1.00 91.25 310 GLN A CA 1
ATOM 2501 C C . GLN A 1 310 ? -16.252 2.261 22.384 1.00 91.25 310 GLN A C 1
ATOM 2503 O O . GLN A 1 310 ? -15.973 2.465 21.208 1.00 91.25 310 GLN A O 1
ATOM 2508 N N . LEU A 1 311 ? -16.143 3.217 23.313 1.00 87.38 311 LEU A N 1
ATOM 2509 C CA . LEU A 1 311 ? -15.761 4.592 22.968 1.00 87.38 311 LEU A CA 1
ATOM 2510 C C . LEU A 1 311 ? -14.367 4.675 22.335 1.00 87.38 311 LEU A C 1
ATOM 2512 O O . LEU A 1 311 ? -14.115 5.542 21.499 1.00 87.38 311 LEU A O 1
ATOM 2516 N N . ARG A 1 312 ? -13.453 3.781 22.722 1.00 89.94 312 ARG A N 1
ATOM 2517 C CA . ARG A 1 312 ? -12.104 3.731 22.150 1.00 89.94 312 ARG A CA 1
ATOM 2518 C C . ARG A 1 312 ? -12.110 3.070 20.785 1.00 89.94 312 ARG A C 1
ATOM 2520 O O . ARG A 1 312 ? -11.448 3.571 19.884 1.00 89.94 312 ARG A O 1
ATOM 2527 N N . VAL A 1 313 ? -12.881 1.998 20.623 1.00 89.25 313 VAL A N 1
ATOM 2528 C CA . VAL A 1 313 ? -13.078 1.351 19.321 1.00 89.25 313 VAL A CA 1
ATOM 2529 C C . VAL A 1 313 ? -13.753 2.310 18.333 1.00 89.25 313 VAL A C 1
ATOM 2531 O O . VAL A 1 313 ? -13.309 2.441 17.199 1.00 89.25 313 VAL A O 1
ATOM 2534 N N . ASP A 1 314 ? -14.740 3.091 18.764 1.00 88.38 314 ASP A N 1
ATOM 2535 C CA . ASP A 1 314 ? -15.354 4.115 17.914 1.00 88.38 314 ASP A CA 1
ATOM 2536 C C . ASP A 1 314 ? -14.366 5.224 17.514 1.00 88.38 314 ASP A C 1
ATOM 2538 O O . ASP A 1 314 ? -14.491 5.798 16.432 1.00 88.38 314 ASP A O 1
ATOM 2542 N N . ALA A 1 315 ? -13.354 5.510 18.341 1.00 88.12 315 ALA A N 1
ATOM 2543 C CA . ALA A 1 315 ? -12.354 6.541 18.061 1.00 88.12 315 ALA A CA 1
ATOM 2544 C C . ALA A 1 315 ? -11.376 6.179 16.929 1.00 88.12 315 ALA A C 1
ATOM 2546 O O . ALA A 1 315 ? -10.711 7.077 16.410 1.00 88.12 315 ALA A O 1
ATOM 2547 N N . ILE A 1 316 ? -11.281 4.901 16.540 1.00 87.12 316 ILE A N 1
ATOM 2548 C CA . ILE A 1 316 ? -10.450 4.472 15.403 1.00 87.12 316 ILE A CA 1
ATOM 2549 C C . ILE A 1 316 ? -11.200 4.501 14.065 1.00 87.12 316 ILE A C 1
ATOM 2551 O O . ILE A 1 316 ? -10.592 4.218 13.036 1.00 87.12 316 ILE A O 1
ATOM 2555 N N . LYS A 1 317 ? -12.496 4.850 14.047 1.00 84.56 317 LYS A N 1
ATOM 2556 C CA . LYS A 1 317 ? -13.261 4.968 12.797 1.00 84.56 317 LYS A CA 1
ATOM 2557 C C . LYS A 1 317 ? -12.636 6.022 11.877 1.00 84.56 317 LYS A C 1
ATOM 2559 O O . LYS A 1 317 ? -12.349 7.129 12.346 1.00 84.56 317 LYS A O 1
ATOM 2564 N N . PRO A 1 318 ? -12.433 5.710 10.588 1.00 77.81 318 PRO A N 1
ATOM 2565 C CA . PRO A 1 318 ? -11.809 6.631 9.649 1.00 77.81 318 PRO A CA 1
ATOM 2566 C C . PRO A 1 318 ? -12.620 7.916 9.476 1.00 77.81 318 PRO A C 1
ATOM 2568 O O . PRO A 1 318 ? -13.845 7.925 9.597 1.00 77.81 318 PRO A O 1
ATOM 2571 N N . LYS A 1 319 ? -11.929 9.007 9.147 1.00 78.50 319 LYS A N 1
ATOM 2572 C CA . LYS A 1 319 ? -12.548 10.288 8.779 1.00 78.50 319 LYS A CA 1
ATOM 2573 C C . LYS A 1 319 ? -12.157 10.643 7.352 1.00 78.50 319 LYS A C 1
ATOM 2575 O O . LYS A 1 319 ? -11.171 11.336 7.144 1.00 78.50 319 LYS A O 1
ATOM 2580 N N . ILE A 1 320 ? -12.892 10.129 6.370 1.00 75.38 320 ILE A N 1
ATOM 2581 C CA . ILE A 1 320 ? -12.651 10.470 4.956 1.00 75.38 320 ILE A CA 1
ATOM 2582 C C . ILE A 1 320 ? -13.289 11.820 4.603 1.00 75.38 320 ILE A C 1
ATOM 2584 O O . ILE A 1 320 ? -12.712 12.610 3.854 1.00 75.38 320 ILE A O 1
ATOM 2588 N N . ASP A 1 321 ? -14.451 12.123 5.178 1.00 72.62 321 ASP A N 1
ATOM 2589 C CA . ASP A 1 321 ? -15.146 13.375 4.902 1.00 72.62 321 ASP A CA 1
ATOM 2590 C C . ASP A 1 321 ? -14.412 14.584 5.487 1.00 72.62 321 ASP A C 1
ATOM 2592 O O . ASP A 1 321 ? -13.943 14.583 6.627 1.00 72.62 321 ASP A O 1
ATOM 2596 N N . GLY A 1 322 ? -14.352 15.660 4.700 1.00 72.50 322 GLY A N 1
ATOM 2597 C CA . GLY A 1 322 ? -13.776 16.929 5.138 1.00 72.50 322 GLY A CA 1
ATOM 2598 C C . GLY A 1 322 ? -12.248 16.943 5.223 1.00 72.50 322 GLY A C 1
ATOM 2599 O O . GLY A 1 322 ? -11.700 17.915 5.741 1.00 72.50 322 GLY A O 1
ATOM 2600 N N . ILE A 1 323 ? -11.550 15.928 4.692 1.00 83.62 323 ILE A N 1
ATOM 2601 C CA . ILE A 1 323 ? -10.079 15.903 4.637 1.00 83.62 323 ILE A CA 1
ATOM 2602 C C . ILE A 1 323 ? -9.526 17.116 3.894 1.00 83.62 323 ILE A C 1
ATOM 2604 O O . ILE A 1 323 ? -8.662 17.807 4.429 1.00 83.62 323 ILE A O 1
ATOM 2608 N N . ALA A 1 324 ? -10.066 17.441 2.717 1.00 80.44 324 ALA A N 1
ATOM 2609 C CA . ALA A 1 324 ? -9.662 18.635 1.977 1.00 80.44 324 ALA A CA 1
ATOM 2610 C C . ALA A 1 324 ? -9.802 19.911 2.834 1.00 80.44 324 ALA A C 1
ATOM 2612 O O . ALA A 1 324 ? -8.850 20.677 2.987 1.00 80.44 324 ALA A O 1
ATOM 2613 N N . THR A 1 325 ? -10.940 20.071 3.522 1.00 81.75 325 THR A N 1
ATOM 2614 C CA . THR A 1 325 ? -11.171 21.188 4.449 1.00 81.75 325 THR A CA 1
ATOM 2615 C C . THR A 1 325 ? -10.172 21.205 5.609 1.00 81.75 325 THR A C 1
ATOM 2617 O O . THR A 1 325 ? -9.659 22.269 5.948 1.00 81.75 325 THR A O 1
ATOM 2620 N N . ALA A 1 326 ? -9.860 20.051 6.206 1.00 81.44 326 ALA A N 1
ATOM 2621 C CA . ALA A 1 326 ? -8.873 19.936 7.282 1.00 81.44 326 ALA A CA 1
ATOM 2622 C C . ALA A 1 326 ? -7.452 20.301 6.818 1.00 81.44 326 ALA A C 1
ATOM 2624 O O . ALA A 1 326 ? -6.662 20.830 7.599 1.00 81.44 326 ALA A O 1
ATOM 2625 N N . LEU A 1 327 ? -7.148 20.063 5.542 1.00 82.62 327 LEU A N 1
ATOM 2626 C CA . LEU A 1 327 ? -5.901 20.463 4.891 1.00 82.62 327 LEU A CA 1
ATOM 2627 C C . LEU A 1 327 ? -5.889 21.935 4.452 1.00 82.62 327 LEU A C 1
ATOM 2629 O O . LEU A 1 327 ? -4.839 22.436 4.053 1.00 82.62 327 LEU A O 1
ATOM 2633 N N . GLY A 1 328 ? -7.023 22.636 4.535 1.00 80.56 328 GLY A N 1
ATOM 2634 C CA . GLY A 1 328 ? -7.158 24.010 4.055 1.00 80.56 328 GLY A CA 1
ATOM 2635 C C . GLY A 1 328 ? -7.119 24.129 2.530 1.00 80.56 328 GLY A C 1
ATOM 2636 O O . GLY A 1 328 ? -6.738 25.182 2.023 1.00 80.56 328 GLY A O 1
ATOM 2637 N N . VAL A 1 329 ? -7.487 23.064 1.812 1.00 82.06 329 VAL A N 1
ATOM 2638 C CA . VAL A 1 329 ? -7.600 23.039 0.348 1.00 82.06 329 VAL A CA 1
ATOM 2639 C C . VAL A 1 329 ? -9.035 22.727 -0.067 1.00 82.06 329 VAL A C 1
ATOM 2641 O O . VAL A 1 329 ? -9.810 22.151 0.701 1.00 82.06 329 VAL A O 1
ATOM 2644 N N . ASP A 1 330 ? -9.398 23.103 -1.289 1.00 83.69 330 ASP A N 1
ATOM 2645 C CA . ASP A 1 330 ? -10.688 22.710 -1.844 1.00 83.69 330 ASP A CA 1
ATOM 2646 C C . ASP A 1 330 ? -10.695 21.200 -2.151 1.00 83.69 330 ASP A C 1
ATOM 2648 O O . ASP A 1 330 ? -9.663 20.647 -2.556 1.00 83.69 330 ASP A O 1
ATOM 2652 N N . PRO A 1 331 ? -11.829 20.502 -1.945 1.00 84.62 331 PRO A N 1
ATOM 2653 C CA . PRO A 1 331 ? -11.978 19.144 -2.447 1.00 84.62 331 PRO A CA 1
ATOM 2654 C C . PRO A 1 331 ? -11.871 19.146 -3.972 1.00 84.62 331 PRO A C 1
ATOM 2656 O O . PRO A 1 331 ? -12.250 20.115 -4.635 1.00 84.62 331 PRO A O 1
ATOM 2659 N N . LEU A 1 332 ? -11.359 18.057 -4.539 1.00 84.12 332 LEU A N 1
ATOM 2660 C CA . LEU A 1 332 ? -11.213 17.954 -5.988 1.00 84.12 332 LEU A CA 1
ATOM 2661 C C . LEU A 1 332 ? -12.574 17.957 -6.708 1.00 84.12 332 LEU A C 1
ATOM 2663 O O . LEU A 1 332 ? -12.679 18.500 -7.818 1.00 84.12 332 LEU A O 1
ATOM 2667 N N . VAL A 1 333 ? -13.590 17.332 -6.097 1.00 85.31 333 VAL A N 1
ATOM 2668 C CA . VAL A 1 333 ? -14.957 17.182 -6.630 1.00 85.31 333 VAL A CA 1
ATOM 2669 C C . VAL A 1 333 ? -16.037 17.417 -5.593 1.00 85.31 333 VAL A C 1
ATOM 2671 O O . VAL A 1 333 ? -15.792 17.121 -4.397 1.00 85.31 333 VAL A O 1
#

Radius of gyration: 19.38 Å; Cα contacts (8 Å, |Δi|>4): 469; chains: 1; bounding box: 44×50×58 Å